Protein AF-A0A1H0FNP0-F1 (afdb_monomer)

Foldseek 3Di:
DKDFDDPDLADDPDDLDPPGHHDFFDDPDPVVRVVVVVVDDDDDDDDDHDDDPVLQQDLPRDASDQVLVVTDIDPQADADHPGNRRGDDDDDDDDVVVVVVPDPDDDDDDDDDDDDDQPQPDDWDKDWDQDPVRAIEIETQAPAQPVVLVVCCVPVVDHSVSYHYDHDDHSGQNVVRHDDHVSSVNVVVNVVVVVVD

Nearest PDB structures (foldseek):
  3hrd-assembly1_E  TM=8.791E-01  e=8.237E-07  Eubacterium barkeri
  4c7z-assembly1_A  TM=8.625E-01  e=1.786E-03  Megalodesulfovibrio gigas
  7opn-assembly1_B  TM=6.351E-01  e=3.080E-04  Homo sapiens
  7orc-assembly1_A  TM=6.797E-01  e=6.304E-04  Homo sapiens
  6q6q-assembly1_A-2  TM=6.578E-01  e=2.172E-03  Homo sapiens

pLDDT: mean 91.25, std 10.67, range [31.33, 98.38]

Radius of gyration: 21.64 Å; Cα contacts (8 Å, |Δi|>4): 217; chains: 1; bounding box: 53×32×62 Å

Mean predicted aligned error: 5.17 Å

Secondary structure (DSSP, 8-state):
--BPP---SS--S---STT--------SSHHHHHHHHHH------------SHHHHTSTTSPPS-TTGGGS--BSS----TTSS-S-------S-HHHHHHT-S----------------SSPP-EEEEE-TTS-EEEEE--S-HHHHHHHHHHHH---GGGEEEE-------TTTTSS--HHHHHHHHHHHHHHH-

Structure (mmCIF, N/CA/C/O backbone):
data_AF-A0A1H0FNP0-F1
#
_entry.id   AF-A0A1H0FNP0-F1
#
loop_
_atom_site.group_PDB
_atom_site.id
_atom_site.type_symbol
_atom_site.label_atom_id
_atom_site.label_alt_id
_atom_site.label_comp_id
_atom_site.label_asym_id
_atom_site.label_entity_id
_atom_site.label_seq_id
_atom_site.pdbx_PDB_ins_code
_atom_site.Cartn_x
_atom_site.Cartn_y
_atom_site.Cartn_z
_atom_site.occupancy
_atom_site.B_iso_or_equiv
_atom_site.auth_seq_id
_atom_site.auth_comp_id
_atom_site.auth_asym_id
_atom_site.auth_atom_id
_atom_site.pdbx_PDB_model_num
ATOM 1 N N . MET A 1 1 ? 10.448 9.071 -2.093 1.00 31.33 1 MET A N 1
ATOM 2 C CA . MET A 1 1 ? 9.301 8.159 -2.281 1.00 31.33 1 MET A CA 1
ATOM 3 C C . MET A 1 1 ? 8.139 8.977 -2.791 1.00 31.33 1 MET A C 1
ATOM 5 O O . MET A 1 1 ? 7.921 10.070 -2.286 1.00 31.33 1 MET A O 1
ATOM 9 N N . ALA A 1 2 ? 7.485 8.510 -3.844 1.00 32.41 2 ALA A N 1
ATOM 10 C CA . ALA A 1 2 ? 6.373 9.199 -4.469 1.00 32.41 2 ALA A CA 1
ATOM 11 C C . ALA A 1 2 ? 5.105 8.424 -4.066 1.00 32.41 2 ALA A C 1
ATOM 13 O O . ALA A 1 2 ? 4.993 7.239 -4.375 1.00 32.41 2 ALA A O 1
ATOM 14 N N . PHE A 1 3 ? 4.234 9.041 -3.270 1.00 45.03 3 PHE A N 1
ATOM 15 C CA . PHE A 1 3 ? 3.041 8.410 -2.711 1.00 45.03 3 PHE A CA 1
ATOM 16 C C . PHE A 1 3 ? 1.832 8.767 -3.583 1.00 45.03 3 PHE A C 1
ATOM 18 O O . PHE A 1 3 ? 1.554 9.944 -3.825 1.00 45.03 3 PHE A O 1
ATOM 25 N N . SER A 1 4 ? 1.106 7.747 -4.046 1.00 42.47 4 SER A N 1
ATOM 26 C CA . SER A 1 4 ? -0.254 7.936 -4.559 1.00 42.47 4 SER A CA 1
ATOM 27 C C . SER A 1 4 ? -1.163 8.231 -3.364 1.00 42.47 4 SER A C 1
ATOM 29 O O . SER A 1 4 ? -1.091 7.510 -2.367 1.00 42.47 4 SER A O 1
ATOM 31 N N . PRO A 1 5 ? -1.995 9.276 -3.410 1.00 48.06 5 PRO A N 1
ATOM 32 C CA . PRO A 1 5 ? -2.822 9.650 -2.280 1.00 48.06 5 PRO A CA 1
ATOM 33 C C . PRO A 1 5 ? -3.930 8.607 -2.082 1.00 48.06 5 PRO A C 1
ATOM 35 O O . PRO A 1 5 ? -4.515 8.091 -3.033 1.00 48.06 5 PRO A O 1
ATOM 38 N N . ILE A 1 6 ? -4.231 8.365 -0.812 1.00 58.31 6 ILE A N 1
ATOM 39 C CA . ILE A 1 6 ? -5.560 8.014 -0.314 1.00 58.31 6 ILE A CA 1
ATOM 40 C C . ILE A 1 6 ? -6.134 6.741 -0.957 1.00 58.31 6 ILE A C 1
ATOM 42 O O . ILE A 1 6 ? -7.175 6.749 -1.615 1.00 58.31 6 ILE A O 1
ATOM 46 N N . VAL A 1 7 ? -5.487 5.605 -0.686 1.00 66.81 7 VAL A N 1
ATOM 47 C CA . VAL A 1 7 ? -6.292 4.402 -0.454 1.00 66.81 7 VAL A CA 1
ATOM 48 C C . VAL A 1 7 ? -6.908 4.609 0.929 1.00 66.81 7 VAL A C 1
ATOM 50 O O . VAL A 1 7 ? -6.156 4.674 1.906 1.00 66.81 7 VAL A O 1
ATOM 53 N N . PRO A 1 8 ? -8.229 4.826 1.036 1.00 80.12 8 PRO A N 1
ATOM 54 C CA . PRO A 1 8 ? -8.859 4.939 2.340 1.00 80.12 8 PRO A CA 1
ATOM 55 C C . PRO A 1 8 ? -8.546 3.673 3.159 1.00 80.12 8 PRO A C 1
ATOM 57 O O . PRO A 1 8 ? -8.462 2.591 2.574 1.00 80.12 8 PRO A O 1
ATOM 60 N N . PRO A 1 9 ? -8.380 3.770 4.493 1.00 85.88 9 PRO A N 1
ATOM 61 C CA . PRO A 1 9 ? -8.062 2.604 5.326 1.00 85.88 9 PRO A CA 1
ATOM 62 C C . PRO A 1 9 ? -9.083 1.463 5.201 1.00 85.88 9 PRO A C 1
ATOM 64 O O . PRO A 1 9 ? -8.755 0.312 5.473 1.00 85.88 9 PRO A O 1
ATOM 67 N N . LEU A 1 10 ? -10.304 1.795 4.766 1.00 91.62 10 LEU A N 1
ATOM 68 C CA . LEU A 1 10 ? -11.363 0.870 4.383 1.00 91.62 10 LEU A CA 1
ATOM 69 C C . LEU A 1 10 ? -11.854 1.194 2.970 1.00 91.62 10 LEU A C 1
ATOM 71 O O . LEU A 1 10 ? -11.941 2.364 2.598 1.00 91.62 10 LEU A O 1
ATOM 75 N N . ALA A 1 11 ? -12.235 0.177 2.203 1.00 92.81 11 ALA A N 1
ATOM 76 C CA . ALA A 1 11 ? -12.793 0.328 0.869 1.00 92.81 11 ALA A CA 1
ATOM 77 C C . ALA A 1 11 ? -14.029 1.243 0.887 1.00 92.81 11 ALA A C 1
ATOM 79 O O . ALA A 1 11 ? -15.016 0.986 1.575 1.00 92.81 11 ALA A O 1
ATOM 80 N N . VAL A 1 12 ? -14.005 2.296 0.067 1.00 90.56 12 VAL A N 1
ATOM 81 C CA . VAL A 1 12 ? -15.143 3.206 -0.120 1.00 90.56 12 VAL A CA 1
ATOM 82 C C . VAL A 1 12 ? -15.750 2.966 -1.496 1.00 90.56 12 VAL A C 1
ATOM 84 O O . VAL A 1 12 ? -15.068 3.125 -2.512 1.00 90.56 12 VAL A O 1
ATOM 87 N N . LYS A 1 13 ? -17.042 2.612 -1.531 1.00 90.94 13 LYS A N 1
ATOM 88 C CA . LYS A 1 13 ? -17.880 2.361 -2.728 1.00 90.94 13 LYS A CA 1
ATOM 89 C C . LYS A 1 13 ? -17.459 1.196 -3.637 1.00 90.94 13 LYS A C 1
ATOM 91 O O . LYS A 1 13 ? -18.309 0.659 -4.338 1.00 90.94 13 LYS A O 1
ATOM 96 N N . LYS A 1 14 ? -16.180 0.822 -3.679 1.00 92.06 14 LYS A N 1
ATOM 97 C CA . LYS A 1 14 ? -15.633 -0.217 -4.561 1.00 92.06 14 LYS A CA 1
ATOM 98 C C . LYS A 1 14 ? -14.457 -0.915 -3.888 1.00 92.06 14 LYS A C 1
ATOM 100 O O . LYS A 1 14 ? -13.566 -0.239 -3.379 1.00 92.06 14 LYS A O 1
ATOM 105 N N . VAL A 1 15 ? -14.448 -2.243 -3.982 1.00 94.69 15 VAL A N 1
ATOM 106 C CA . VAL A 1 15 ? -13.291 -3.099 -3.694 1.00 94.69 15 VAL A CA 1
ATOM 107 C C . VAL A 1 15 ? -12.478 -3.270 -4.980 1.00 94.69 15 VAL A C 1
ATOM 109 O O . VAL A 1 15 ? -13.037 -3.482 -6.058 1.00 94.69 15 VAL A O 1
ATOM 112 N N . ARG A 1 16 ? -11.162 -3.116 -4.884 1.00 93.44 16 ARG A N 1
ATOM 113 C CA . ARG A 1 16 ? -10.207 -3.070 -6.000 1.00 93.44 16 ARG A CA 1
ATOM 114 C C . ARG A 1 16 ? -9.311 -4.297 -6.055 1.00 93.44 16 ARG A C 1
ATOM 116 O O . ARG A 1 16 ? -8.819 -4.617 -7.131 1.00 93.44 16 ARG A O 1
ATOM 123 N N . TYR A 1 17 ? -9.097 -4.968 -4.929 1.00 93.25 17 TYR A N 1
ATOM 124 C CA . TYR A 1 17 ? -8.267 -6.164 -4.850 1.00 93.25 17 TYR A CA 1
ATOM 125 C C . TYR A 1 17 ? -8.778 -7.127 -3.778 1.00 93.25 17 TYR A C 1
ATOM 127 O O . TYR A 1 17 ? -9.514 -6.752 -2.864 1.00 93.25 17 TYR A O 1
ATOM 135 N N . PHE A 1 18 ? -8.385 -8.392 -3.902 1.00 93.19 18 PHE A N 1
ATOM 136 C CA . PHE A 1 18 ? -8.700 -9.410 -2.909 1.00 93.19 18 PHE A CA 1
ATOM 137 C C . PHE A 1 18 ? -7.980 -9.105 -1.588 1.00 93.19 18 PHE A C 1
ATOM 139 O O . PHE A 1 18 ? -6.758 -8.987 -1.571 1.00 93.19 18 PHE A O 1
ATOM 146 N N . GLY A 1 19 ? -8.736 -8.990 -0.495 1.00 92.19 19 GLY A N 1
ATOM 147 C CA . GLY A 1 19 ? -8.204 -8.656 0.830 1.00 92.19 19 GLY A CA 1
ATOM 148 C C . GLY A 1 19 ? -8.249 -7.168 1.198 1.00 92.19 19 GLY A C 1
ATOM 149 O O . GLY A 1 19 ? -7.799 -6.824 2.286 1.00 92.19 19 GLY A O 1
ATOM 150 N N . GLU A 1 20 ? -8.797 -6.284 0.352 1.00 93.69 20 GLU A N 1
ATOM 151 C CA . GLU A 1 20 ? -9.048 -4.890 0.752 1.00 93.69 20 GLU A CA 1
ATOM 152 C C . GLU A 1 20 ? -10.066 -4.851 1.903 1.00 93.69 20 GLU A C 1
ATOM 154 O O . GLU A 1 20 ? -11.162 -5.408 1.802 1.00 93.69 20 GLU A O 1
ATOM 159 N N . THR A 1 21 ? -9.703 -4.202 3.008 1.00 93.62 21 THR A N 1
ATOM 160 C CA . THR A 1 21 ? -10.533 -4.146 4.216 1.00 93.62 21 THR A CA 1
ATOM 161 C C . THR A 1 21 ? -11.830 -3.382 3.950 1.00 93.62 21 THR A C 1
ATOM 163 O O . THR A 1 21 ? -11.790 -2.253 3.475 1.00 93.62 21 THR A O 1
ATOM 166 N N . ILE A 1 22 ? -12.986 -3.961 4.287 1.00 95.19 22 ILE A N 1
ATOM 167 C CA . ILE A 1 22 ? -14.308 -3.326 4.088 1.00 95.19 22 ILE A CA 1
ATOM 168 C C . ILE A 1 22 ? -14.991 -2.901 5.394 1.00 95.19 22 ILE A C 1
ATOM 170 O O . ILE A 1 22 ? -15.881 -2.057 5.378 1.00 95.19 22 ILE A O 1
ATOM 174 N N . ALA A 1 23 ? -14.604 -3.505 6.517 1.00 94.88 23 ALA A N 1
ATOM 175 C CA . ALA A 1 23 ? -15.205 -3.295 7.827 1.00 94.88 23 ALA A CA 1
ATOM 176 C C . ALA A 1 23 ? -14.209 -3.672 8.931 1.00 94.88 23 ALA A C 1
ATOM 178 O O . ALA A 1 23 ? -13.257 -4.415 8.688 1.00 94.88 23 ALA A O 1
ATOM 179 N N . VAL A 1 24 ? -14.456 -3.175 10.143 1.00 94.88 24 VAL A N 1
ATOM 180 C CA . VAL A 1 24 ? -13.657 -3.453 11.343 1.00 94.88 24 VAL A CA 1
ATOM 181 C C . VAL A 1 24 ? -14.603 -3.828 12.472 1.00 94.88 24 VAL A C 1
ATOM 183 O O . VAL A 1 24 ? -15.659 -3.217 12.620 1.00 94.88 24 VAL A O 1
ATOM 186 N N . VAL A 1 25 ? -14.222 -4.828 13.263 1.00 96.12 25 VAL A N 1
ATOM 187 C CA . VAL A 1 25 ? -14.963 -5.249 14.452 1.00 96.12 25 VAL A CA 1
ATOM 188 C C . VAL A 1 25 ? -14.168 -4.877 15.689 1.00 96.12 25 VAL A C 1
ATOM 190 O O . VAL A 1 25 ? -12.971 -5.147 15.764 1.00 96.12 25 VAL A O 1
ATOM 193 N N . VAL A 1 26 ? -14.858 -4.297 16.664 1.00 95.38 26 VAL A N 1
ATOM 194 C CA . VAL A 1 26 ? -14.321 -3.979 17.986 1.00 95.38 26 VAL A CA 1
ATOM 195 C C . VAL A 1 26 ? -15.027 -4.858 19.005 1.00 95.38 26 VAL A C 1
ATOM 197 O O . VAL A 1 26 ? -16.253 -4.962 18.983 1.00 95.38 26 VAL A O 1
ATOM 200 N N . ALA A 1 27 ? -14.263 -5.494 19.887 1.00 95.75 27 ALA A N 1
ATOM 201 C CA . ALA A 1 27 ? -14.794 -6.291 20.983 1.00 95.75 27 ALA A CA 1
ATOM 202 C C . ALA A 1 27 ? -13.815 -6.310 22.162 1.00 95.75 27 ALA A C 1
ATOM 204 O O . ALA A 1 27 ? -12.651 -5.949 22.012 1.00 95.75 27 ALA A O 1
ATOM 205 N N . GLU A 1 28 ? -14.280 -6.787 23.317 1.00 96.00 28 GLU A N 1
ATOM 206 C CA . GLU A 1 28 ? -13.475 -6.914 24.543 1.00 96.00 28 GLU A CA 1
ATOM 207 C C . GLU A 1 28 ? -12.325 -7.923 24.414 1.00 96.00 28 GLU A C 1
ATOM 209 O O . GLU A 1 28 ? -11.343 -7.851 25.148 1.00 96.00 28 GLU A O 1
ATOM 214 N N . THR A 1 29 ? -12.440 -8.882 23.489 1.00 97.25 29 THR A N 1
ATOM 215 C CA . THR A 1 29 ? -11.418 -9.905 23.242 1.00 97.25 29 THR A CA 1
ATOM 216 C C . THR A 1 29 ? -11.256 -10.181 21.751 1.00 97.25 29 THR A C 1
ATOM 218 O O . THR A 1 29 ? -12.202 -10.050 20.966 1.00 97.25 29 THR A O 1
ATOM 221 N N . GLU A 1 30 ? -10.062 -10.630 21.361 1.00 95.38 30 GLU A N 1
ATOM 222 C CA . GLU A 1 30 ? -9.753 -11.031 19.984 1.00 95.38 30 GLU A CA 1
ATOM 223 C C . GLU A 1 30 ? -10.699 -12.136 19.487 1.00 95.38 30 GLU A C 1
ATOM 225 O O . GLU A 1 30 ? -11.163 -12.104 18.348 1.00 95.38 30 GLU A O 1
ATOM 230 N N . GLN A 1 31 ? -11.036 -13.098 20.351 1.00 98.00 31 GLN A N 1
ATOM 231 C CA . GLN A 1 31 ? -11.897 -14.229 20.008 1.00 98.00 31 GLN A CA 1
ATOM 232 C C . GLN A 1 31 ? -13.308 -13.762 19.639 1.00 98.00 31 GLN A C 1
ATOM 234 O O . GLN A 1 31 ? -13.866 -14.230 18.643 1.00 98.00 31 GLN A O 1
ATOM 239 N N . ILE A 1 32 ? -13.869 -12.818 20.406 1.00 98.31 32 ILE A N 1
ATOM 240 C CA . ILE A 1 32 ? -15.179 -12.230 20.102 1.00 98.31 32 ILE A CA 1
ATOM 241 C C . ILE A 1 32 ? -15.097 -11.437 18.798 1.00 98.31 32 ILE A C 1
ATOM 243 O O . ILE A 1 32 ? -15.943 -11.635 17.926 1.00 98.31 32 ILE A O 1
ATOM 247 N N . ALA A 1 33 ? -14.069 -10.598 18.625 1.00 97.50 33 ALA A N 1
ATOM 248 C CA . ALA A 1 33 ? -13.904 -9.792 17.416 1.00 97.50 33 ALA A CA 1
ATOM 249 C C . ALA A 1 33 ? -13.812 -10.666 16.156 1.00 97.50 33 ALA A C 1
ATOM 251 O O . ALA A 1 33 ? -14.519 -10.424 15.177 1.00 97.50 33 ALA A O 1
ATOM 252 N N . LYS A 1 34 ? -13.005 -11.733 16.200 1.00 97.38 34 LYS A N 1
ATOM 253 C CA . LYS A 1 34 ? -12.847 -12.683 15.094 1.00 97.38 34 LYS A CA 1
ATOM 254 C C . LYS A 1 34 ? -14.157 -13.392 14.771 1.00 97.38 34 LYS A C 1
ATOM 256 O O . LYS A 1 34 ? -14.546 -13.454 13.607 1.00 97.38 34 LYS A O 1
ATOM 261 N N . ARG A 1 35 ? -14.872 -13.880 15.791 1.00 98.12 35 ARG A N 1
ATOM 262 C CA . ARG A 1 35 ? -16.151 -14.564 15.580 1.00 98.12 35 ARG A CA 1
ATOM 263 C C . ARG A 1 35 ? -17.216 -13.623 15.022 1.00 98.12 35 ARG A C 1
ATOM 265 O O . ARG A 1 35 ? -17.957 -14.016 14.130 1.00 98.12 35 ARG A O 1
ATOM 272 N N . ALA A 1 36 ? -17.285 -12.392 15.515 1.00 98.38 36 ALA A N 1
ATOM 273 C CA . ALA A 1 36 ? -18.215 -11.390 15.011 1.00 98.38 36 ALA A CA 1
ATOM 274 C C . ALA A 1 36 ? -17.866 -10.941 13.579 1.00 98.38 36 ALA A C 1
ATOM 276 O O . ALA A 1 36 ? -18.774 -10.741 12.776 1.00 98.38 36 ALA A O 1
ATOM 277 N N . ALA A 1 37 ? -16.582 -10.873 13.212 1.00 97.31 37 ALA A N 1
ATOM 278 C CA . ALA A 1 37 ? -16.166 -10.581 11.838 1.00 97.31 37 ALA A CA 1
ATOM 279 C C . ALA A 1 37 ? -16.666 -11.637 10.832 1.00 97.31 37 ALA A C 1
ATOM 281 O O . ALA A 1 37 ? -17.089 -11.278 9.736 1.00 97.31 37 ALA A O 1
ATOM 282 N N . GLU A 1 38 ? -16.716 -12.920 11.211 1.00 97.12 38 GLU A N 1
ATOM 283 C CA . GLU A 1 38 ? -17.276 -14.003 10.375 1.00 97.12 38 GLU A CA 1
ATOM 284 C C . GLU A 1 38 ? -18.794 -13.869 10.129 1.00 97.12 38 GLU A C 1
ATOM 286 O O . GLU A 1 38 ? -19.341 -14.443 9.177 1.00 97.12 38 GLU A O 1
ATOM 291 N N . LEU A 1 39 ? -19.493 -13.119 10.987 1.00 97.94 39 LEU A N 1
ATOM 292 C CA . LEU A 1 39 ? -20.931 -12.868 10.871 1.00 97.94 39 LEU A CA 1
ATOM 293 C C . LEU A 1 39 ? -21.254 -11.704 9.932 1.00 97.94 39 LEU A C 1
ATOM 295 O O . LEU A 1 39 ? -22.407 -11.571 9.521 1.00 97.94 39 LEU A O 1
ATOM 299 N N . ILE A 1 40 ? -20.263 -10.891 9.554 1.00 97.50 40 ILE A N 1
ATOM 300 C CA . ILE A 1 40 ? -20.465 -9.799 8.603 1.00 97.50 40 ILE A CA 1
ATOM 301 C C . ILE A 1 40 ? -20.938 -10.378 7.264 1.00 97.50 40 ILE A C 1
ATOM 303 O O . ILE A 1 40 ? -20.422 -11.379 6.751 1.00 97.50 40 ILE A O 1
ATOM 307 N N . ARG A 1 41 ? -21.962 -9.743 6.694 1.00 96.69 41 ARG A N 1
ATOM 308 C CA . ARG A 1 41 ? -22.479 -10.023 5.355 1.00 96.69 41 ARG A CA 1
ATOM 309 C C . ARG A 1 41 ? -22.399 -8.740 4.546 1.00 96.69 41 ARG A C 1
ATOM 311 O O . ARG A 1 41 ? -22.893 -7.705 4.981 1.00 96.69 41 ARG A O 1
ATOM 318 N N . ALA A 1 42 ? -21.749 -8.819 3.394 1.00 94.69 42 ALA A N 1
ATOM 319 C CA . ALA A 1 42 ? -21.634 -7.723 2.448 1.00 94.69 42 ALA A CA 1
ATOM 320 C C . ALA A 1 42 ? -22.071 -8.224 1.072 1.00 94.69 42 ALA A C 1
ATOM 322 O O . ALA A 1 42 ? -21.669 -9.307 0.643 1.00 94.69 42 ALA A O 1
ATOM 323 N N . GLU A 1 43 ? -22.905 -7.439 0.403 1.00 95.81 43 GLU A N 1
ATOM 324 C CA . GLU A 1 43 ? -23.380 -7.726 -0.944 1.00 95.81 43 GLU A CA 1
ATOM 325 C C . GLU A 1 43 ? -22.567 -6.916 -1.949 1.00 95.81 43 GLU A C 1
ATOM 327 O O . GLU A 1 43 ? -22.357 -5.713 -1.780 1.00 95.81 43 GLU A O 1
ATOM 332 N N . PHE A 1 44 ? -22.098 -7.583 -3.001 1.00 95.69 44 PHE A N 1
ATOM 333 C CA . PHE A 1 44 ? -21.257 -6.974 -4.023 1.00 95.69 44 PHE A CA 1
ATOM 334 C C . PHE A 1 44 ? -21.860 -7.177 -5.403 1.00 95.69 44 PHE A C 1
ATOM 336 O O . PHE A 1 44 ? -22.301 -8.270 -5.753 1.00 95.69 44 PHE A O 1
ATOM 343 N N . VAL A 1 45 ? -21.783 -6.133 -6.224 1.00 96.75 45 VAL A N 1
ATOM 344 C CA . VAL A 1 45 ? -21.924 -6.270 -7.672 1.00 96.75 45 VAL A CA 1
ATOM 345 C C . VAL A 1 45 ? -20.540 -6.557 -8.234 1.00 96.75 45 VAL A C 1
ATOM 347 O O . VAL A 1 45 ? -19.635 -5.727 -8.119 1.00 96.75 45 VAL A O 1
ATOM 350 N N . GLN A 1 46 ? -20.361 -7.740 -8.820 1.00 95.38 46 GLN A N 1
ATOM 351 C CA . GLN A 1 46 ? -19.084 -8.121 -9.408 1.00 95.38 46 GLN A CA 1
ATOM 352 C C . GLN A 1 46 ? -18.751 -7.214 -10.597 1.00 95.38 46 GLN A C 1
ATOM 354 O O . GLN A 1 46 ? -19.580 -6.973 -11.473 1.00 95.38 46 GLN A O 1
ATOM 359 N N . LEU A 1 47 ? -17.515 -6.720 -10.620 1.00 94.81 47 LEU A N 1
ATOM 360 C CA . LEU A 1 47 ? -16.986 -5.889 -11.696 1.00 94.81 47 LEU A CA 1
ATOM 361 C C . LEU A 1 47 ? -15.964 -6.684 -12.522 1.00 94.81 47 LEU A C 1
ATOM 363 O O . LEU A 1 47 ? -15.338 -7.601 -11.982 1.00 94.81 47 LEU A O 1
ATOM 367 N N . PRO A 1 48 ? -15.749 -6.327 -13.802 1.00 94.62 48 PRO A N 1
ATOM 368 C CA . PRO A 1 48 ? -14.655 -6.882 -14.590 1.00 94.62 48 PRO A CA 1
ATOM 369 C C . PRO A 1 48 ? -13.304 -6.672 -13.896 1.00 94.62 48 PRO A C 1
ATOM 371 O O . PRO A 1 48 ? -13.023 -5.587 -13.379 1.00 94.62 48 PRO A O 1
ATOM 374 N N . VAL A 1 49 ? -12.473 -7.714 -13.889 1.00 93.88 49 VAL A N 1
ATOM 375 C CA . VAL A 1 49 ? -11.191 -7.734 -13.175 1.00 93.88 49 VAL A CA 1
ATOM 376 C C . VAL A 1 49 ? -10.033 -7.621 -14.161 1.00 93.88 49 VAL A C 1
ATOM 378 O O . VAL A 1 49 ? -10.047 -8.219 -15.234 1.00 93.88 49 VAL A O 1
ATOM 381 N N . VAL A 1 50 ? -9.011 -6.859 -13.776 1.00 94.75 50 VAL A N 1
ATOM 382 C CA . VAL A 1 50 ? -7.762 -6.702 -14.525 1.00 94.75 50 VAL 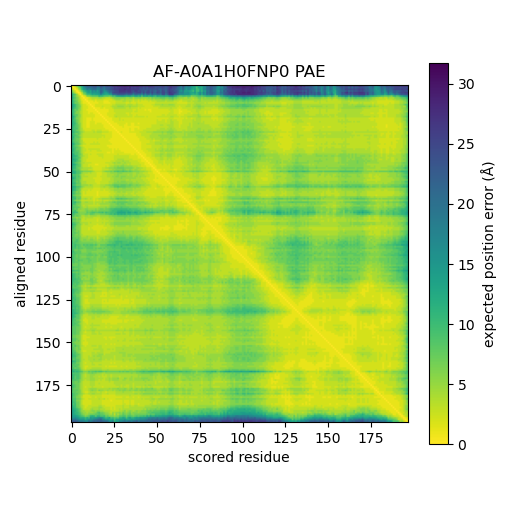A CA 1
ATOM 383 C C . VAL A 1 50 ? -6.661 -7.443 -13.776 1.00 94.75 50 VAL A C 1
ATOM 385 O O . VAL A 1 50 ? -6.299 -7.055 -12.669 1.00 94.75 50 VAL A O 1
ATOM 388 N N . HIS A 1 51 ? -6.144 -8.521 -14.367 1.00 91.69 51 HIS A N 1
ATOM 389 C CA . HIS A 1 51 ? -5.235 -9.455 -13.687 1.00 91.69 51 HIS A CA 1
ATOM 390 C C . HIS A 1 51 ? -3.745 -9.249 -13.999 1.00 91.69 51 HIS A C 1
ATOM 392 O O . HIS A 1 51 ? -2.905 -9.935 -13.423 1.00 91.69 51 HIS A O 1
ATOM 398 N N . SER A 1 52 ? -3.389 -8.339 -14.908 1.00 92.69 52 SER A N 1
ATOM 399 C CA . SER A 1 52 ? -1.989 -8.079 -15.254 1.00 92.69 52 SER A CA 1
ATOM 400 C C . SER A 1 52 ? -1.766 -6.639 -15.725 1.00 92.69 52 SER A C 1
ATOM 402 O O . SER A 1 52 ? -2.703 -6.012 -16.229 1.00 92.69 52 SER A O 1
ATOM 404 N N . PRO A 1 53 ? -0.529 -6.112 -15.628 1.00 92.44 53 PRO A N 1
ATOM 405 C CA . PRO A 1 53 ? -0.189 -4.809 -16.194 1.00 92.44 53 PRO A CA 1
ATOM 406 C C . PRO A 1 53 ? -0.479 -4.722 -17.697 1.00 92.44 53 PRO A C 1
ATOM 408 O O . PRO A 1 53 ? -1.056 -3.742 -18.152 1.00 92.44 53 PRO A O 1
ATOM 411 N N . SER A 1 54 ? -0.155 -5.764 -18.470 1.00 93.38 54 SER A N 1
ATOM 412 C CA . SER A 1 54 ? -0.412 -5.793 -19.917 1.00 93.38 54 SER A CA 1
ATOM 413 C C . SER A 1 54 ? -1.903 -5.713 -20.251 1.00 93.38 54 SER A C 1
ATOM 415 O O . SER A 1 54 ? -2.271 -5.015 -21.193 1.00 93.38 54 SER A O 1
ATOM 417 N N . ALA A 1 55 ? -2.763 -6.379 -19.469 1.00 95.56 55 ALA A N 1
ATOM 418 C CA . ALA A 1 55 ? -4.214 -6.255 -19.601 1.00 95.56 55 ALA A CA 1
ATOM 419 C C . ALA A 1 55 ? -4.700 -4.858 -19.183 1.00 95.56 55 ALA A C 1
ATOM 421 O O . ALA A 1 55 ? -5.566 -4.295 -19.838 1.00 95.56 55 ALA A O 1
ATOM 422 N N . ALA A 1 56 ? -4.115 -4.269 -18.135 1.00 96.19 56 ALA A N 1
ATOM 423 C CA . ALA A 1 56 ? -4.469 -2.932 -17.652 1.00 96.19 56 ALA A CA 1
ATOM 424 C C . ALA A 1 56 ? -4.175 -1.816 -18.665 1.00 96.19 56 ALA A C 1
ATOM 426 O O . ALA A 1 56 ? -4.822 -0.770 -18.614 1.00 96.19 56 ALA A O 1
ATOM 427 N N . LEU A 1 57 ? -3.189 -2.032 -19.541 1.00 95.75 57 LEU A N 1
ATOM 428 C CA . LEU A 1 57 ? -2.758 -1.092 -20.576 1.00 95.75 57 LEU A CA 1
ATOM 429 C C . LEU A 1 57 ? -3.593 -1.161 -21.862 1.00 95.75 57 LEU A C 1
ATOM 431 O O . LEU A 1 57 ? -3.397 -0.312 -22.730 1.00 95.75 57 LEU A O 1
ATOM 435 N N . GLN A 1 58 ? -4.488 -2.146 -22.010 1.00 96.25 58 GLN A N 1
ATOM 436 C CA . GLN A 1 58 ? -5.333 -2.220 -23.201 1.00 96.25 58 GLN A CA 1
ATOM 437 C C . GLN A 1 58 ? -6.326 -1.044 -23.234 1.00 96.25 58 GLN A C 1
ATOM 439 O O . GLN A 1 58 ? -6.852 -0.678 -22.179 1.00 96.25 58 GLN A O 1
ATOM 444 N N . PRO A 1 59 ? -6.610 -0.449 -24.409 1.00 93.44 59 PRO A N 1
ATOM 445 C CA . PRO A 1 59 ? -7.530 0.687 -24.531 1.00 93.44 59 PRO A CA 1
ATOM 446 C C . PRO A 1 59 ? -8.931 0.434 -23.952 1.00 93.44 59 PRO A C 1
ATOM 448 O O . PRO A 1 59 ? -9.566 1.350 -23.437 1.00 93.44 59 PRO A O 1
ATOM 451 N N . GLU A 1 60 ? -9.410 -0.805 -24.025 1.00 94.12 60 GLU A N 1
ATOM 452 C CA . GLU A 1 60 ? -10.716 -1.255 -23.540 1.00 94.12 60 GLU A CA 1
ATOM 453 C C . GLU A 1 60 ? -10.710 -1.741 -22.082 1.00 94.12 60 GLU A C 1
ATOM 455 O O . GLU A 1 60 ? -11.752 -2.147 -21.558 1.00 94.12 60 GLU A O 1
ATOM 460 N N . ALA A 1 61 ? -9.554 -1.719 -21.411 1.00 96.44 61 ALA A N 1
ATOM 461 C CA . ALA A 1 61 ? -9.442 -2.181 -20.037 1.00 96.44 61 ALA A CA 1
ATOM 462 C C . ALA A 1 61 ? -10.323 -1.333 -19.102 1.00 96.44 61 ALA A C 1
ATOM 464 O O . ALA A 1 61 ? -10.291 -0.100 -19.154 1.00 96.44 61 ALA A O 1
ATOM 465 N N . PRO A 1 62 ? -11.086 -1.955 -18.185 1.00 95.50 62 PRO A N 1
ATOM 466 C CA . PRO A 1 62 ? -11.877 -1.202 -17.225 1.00 95.50 62 PRO A CA 1
ATOM 467 C C . PRO A 1 62 ? -10.949 -0.374 -16.325 1.00 95.50 62 PRO A C 1
ATOM 469 O O . PRO A 1 62 ? -9.966 -0.877 -15.774 1.00 95.50 62 PRO A O 1
ATOM 472 N N . LEU A 1 63 ? -11.277 0.906 -16.142 1.00 94.00 63 LEU A N 1
ATOM 473 C CA . LEU A 1 63 ? -10.501 1.786 -15.270 1.00 94.00 63 LEU A CA 1
ATOM 474 C C . LEU A 1 63 ? -10.684 1.390 -13.798 1.00 94.00 63 LEU A C 1
ATOM 476 O O . LEU A 1 63 ? -11.802 1.373 -13.260 1.00 94.00 63 LEU A O 1
ATOM 480 N N . ILE A 1 64 ? -9.574 1.101 -13.116 1.00 93.31 64 ILE A N 1
ATOM 481 C CA . ILE A 1 64 ? -9.581 0.775 -11.683 1.00 93.31 64 ILE A CA 1
ATOM 482 C C . ILE A 1 64 ? -9.915 2.036 -10.878 1.00 93.31 64 ILE A C 1
ATOM 484 O O . ILE A 1 64 ? -10.830 2.005 -10.045 1.00 93.31 64 ILE A O 1
ATOM 488 N N . HIS A 1 65 ? -9.233 3.139 -11.198 1.00 91.56 65 HIS A N 1
ATOM 489 C CA . HIS A 1 65 ? -9.418 4.475 -10.632 1.00 91.56 65 HIS A CA 1
ATOM 490 C C . HIS A 1 65 ? -9.907 5.432 -11.725 1.00 91.56 65 HIS A C 1
ATOM 492 O O . HIS A 1 65 ? -9.104 5.998 -12.457 1.00 91.56 65 HIS A O 1
ATOM 498 N N . LYS A 1 66 ? -11.229 5.620 -11.838 1.00 90.94 66 LYS A N 1
ATOM 499 C CA . LYS A 1 66 ? -11.820 6.527 -12.843 1.00 90.94 66 LYS A CA 1
ATOM 500 C C . LYS A 1 66 ? -11.329 7.969 -12.690 1.00 90.94 66 LYS A C 1
ATOM 502 O O . LYS A 1 66 ? -11.081 8.639 -13.678 1.00 90.94 66 LYS A O 1
ATOM 507 N N . ASP A 1 67 ? -11.117 8.399 -11.451 1.00 89.38 67 ASP A N 1
ATOM 508 C CA . ASP A 1 67 ? -10.701 9.762 -11.123 1.00 89.38 67 ASP A CA 1
ATOM 509 C C . ASP A 1 67 ? -9.178 9.892 -10.935 1.00 89.38 67 ASP A C 1
ATOM 511 O O . ASP A 1 67 ? -8.716 10.792 -10.241 1.00 89.38 67 ASP A O 1
ATOM 515 N N . LEU A 1 68 ? -8.367 9.000 -11.524 1.00 89.38 68 LEU A N 1
ATOM 516 C CA . LEU A 1 68 ? -6.910 8.964 -11.310 1.00 89.38 68 LEU A CA 1
ATOM 517 C C . LEU A 1 68 ? -6.232 10.336 -11.510 1.00 89.38 68 LEU A C 1
ATOM 519 O O . LEU A 1 68 ? -5.290 10.679 -10.799 1.00 89.38 68 LEU A O 1
ATOM 523 N N . GLY A 1 69 ? -6.719 11.139 -12.460 1.00 87.12 69 GLY A N 1
ATOM 524 C CA . GLY A 1 69 ? -6.174 12.467 -12.749 1.00 87.12 69 GLY A CA 1
ATOM 525 C C . GLY A 1 69 ? -6.386 13.506 -11.639 1.00 87.12 69 GLY A C 1
ATOM 526 O O . GLY A 1 69 ? -5.556 14.411 -11.516 1.00 87.12 69 GLY A O 1
ATOM 527 N N . SER A 1 70 ? -7.451 13.369 -10.838 1.00 88.75 70 SER A N 1
ATOM 528 C CA . SER A 1 70 ? -7.852 14.320 -9.785 1.00 88.75 70 SER A CA 1
ATOM 529 C C . SER A 1 70 ? -7.244 14.012 -8.418 1.00 88.75 70 SER A C 1
ATOM 531 O O . SER A 1 70 ? -7.343 14.818 -7.493 1.00 88.75 70 SER A O 1
ATOM 533 N N . TYR A 1 71 ? -6.595 12.857 -8.286 1.00 86.38 71 TYR A N 1
ATOM 534 C CA . TYR A 1 71 ? -5.927 12.459 -7.060 1.00 86.38 71 TYR A CA 1
ATOM 535 C C . TYR A 1 71 ? -4.820 13.470 -6.733 1.00 86.38 71 TYR A C 1
ATOM 537 O O . TYR A 1 71 ? -4.018 13.844 -7.597 1.00 86.38 71 TYR A O 1
ATOM 545 N N . GLN A 1 72 ? -4.779 13.913 -5.471 1.00 83.12 72 GLN A N 1
ATOM 546 C CA . GLN A 1 72 ? -3.675 14.706 -4.924 1.00 83.12 72 GLN A CA 1
ATOM 547 C C . GLN A 1 72 ? -2.323 14.015 -5.193 1.00 83.12 72 GLN A C 1
ATOM 549 O O . GLN A 1 72 ? -2.261 12.829 -5.456 1.00 83.12 72 GLN A O 1
ATOM 554 N N . ARG A 1 73 ? -1.188 14.704 -5.204 1.00 80.88 73 ARG A N 1
ATOM 555 C CA . ARG A 1 73 ? 0.088 14.038 -5.536 1.00 80.88 73 ARG A CA 1
ATOM 556 C C . ARG A 1 73 ? 1.123 14.401 -4.500 1.00 80.88 73 ARG A C 1
ATOM 558 O O . ARG A 1 73 ? 1.271 15.575 -4.176 1.00 80.88 73 ARG A O 1
ATOM 565 N N . TYR A 1 74 ? 1.838 13.3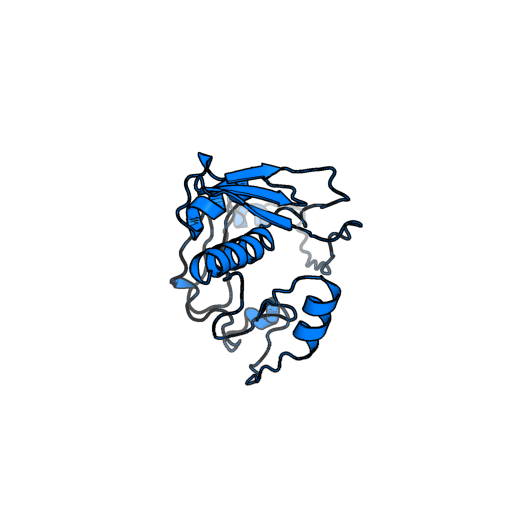97 -4.005 1.00 76.00 74 TYR A N 1
ATOM 566 C CA . TYR A 1 74 ? 2.903 13.587 -3.031 1.00 76.00 74 TYR A CA 1
ATOM 567 C C . TYR A 1 74 ? 4.209 13.034 -3.593 1.00 76.00 74 TYR A C 1
ATOM 569 O O . TYR A 1 74 ? 4.388 11.827 -3.746 1.00 76.00 74 TYR A O 1
ATOM 577 N N . GLY A 1 75 ? 5.135 13.934 -3.913 1.00 80.50 75 GLY A N 1
ATOM 578 C CA . GLY A 1 75 ? 6.382 13.587 -4.590 1.00 80.50 75 GLY A CA 1
ATOM 579 C C . GLY A 1 75 ? 6.221 13.393 -6.108 1.00 80.50 75 GLY A C 1
ATOM 580 O O . GLY A 1 75 ? 5.174 13.716 -6.673 1.00 80.50 75 GLY A O 1
ATOM 581 N N . PRO A 1 76 ? 7.270 12.904 -6.793 1.00 85.19 76 PRO A N 1
ATOM 582 C CA . PRO A 1 76 ? 7.322 12.827 -8.254 1.00 85.19 76 PRO A CA 1
ATOM 583 C C . PRO A 1 76 ? 6.534 11.620 -8.795 1.00 85.19 76 PRO A C 1
ATOM 585 O O . PRO A 1 76 ? 7.118 10.633 -9.242 1.00 85.19 76 PRO A O 1
ATOM 588 N N . VAL A 1 77 ? 5.201 11.692 -8.723 1.00 87.44 77 VAL A N 1
ATOM 589 C CA . VAL A 1 77 ? 4.274 10.755 -9.380 1.00 87.44 77 VAL A CA 1
ATOM 590 C C . VAL A 1 77 ? 3.602 11.458 -10.558 1.00 87.44 77 VAL A C 1
ATOM 592 O O . VAL A 1 77 ? 3.040 12.545 -10.405 1.00 87.44 77 VAL A O 1
ATOM 595 N N . TYR A 1 78 ? 3.609 10.815 -11.723 1.00 90.94 78 TYR A N 1
ATOM 596 C CA . TYR A 1 78 ? 3.039 11.348 -12.961 1.00 90.94 78 TYR A CA 1
ATOM 597 C C . TYR A 1 78 ? 1.991 10.379 -13.523 1.00 90.94 78 TYR A C 1
ATOM 599 O O . TYR A 1 78 ? 2.293 9.637 -14.461 1.00 90.94 78 TYR A O 1
ATOM 607 N N . PRO A 1 79 ? 0.780 10.320 -12.940 1.00 91.88 79 PRO A N 1
ATOM 608 C CA . PRO A 1 79 ? -0.282 9.481 -13.476 1.00 91.88 79 PRO A CA 1
ATOM 609 C C . PRO A 1 79 ? -0.740 9.998 -14.844 1.00 91.88 79 PRO A C 1
ATOM 611 O O . PRO A 1 79 ? -0.708 11.207 -15.098 1.00 91.88 79 PRO A O 1
ATOM 614 N N . VAL A 1 80 ? -1.203 9.095 -15.706 1.00 93.75 80 VAL A N 1
ATOM 615 C CA . VAL A 1 80 ? -1.835 9.453 -16.983 1.00 93.75 80 VAL A CA 1
ATOM 616 C C . VAL A 1 80 ? -3.356 9.378 -16.795 1.00 93.75 80 VAL A C 1
ATOM 618 O O . VAL A 1 80 ? -3.869 8.278 -16.573 1.00 93.75 80 VAL A O 1
ATOM 621 N N . PRO A 1 81 ? -4.082 10.515 -16.834 1.00 93.19 81 PRO A N 1
ATOM 622 C CA . PRO A 1 81 ? -5.541 10.531 -16.708 1.00 93.19 81 PRO A CA 1
ATOM 623 C C . PRO A 1 81 ? -6.222 9.593 -17.706 1.00 93.19 81 PRO A C 1
ATOM 625 O O . PRO A 1 81 ? -5.678 9.345 -18.779 1.00 93.19 81 PRO A O 1
ATOM 628 N N . ASP A 1 82 ? -7.392 9.074 -17.331 1.00 94.06 82 ASP A N 1
ATOM 629 C CA . ASP A 1 82 ? -8.208 8.178 -18.164 1.00 94.06 82 ASP A CA 1
ATOM 630 C C . ASP A 1 82 ? -7.496 6.881 -18.597 1.00 94.06 82 ASP A C 1
ATOM 632 O O . ASP A 1 82 ? -7.849 6.254 -19.592 1.00 94.06 82 ASP A O 1
ATOM 636 N N . THR A 1 83 ? -6.497 6.445 -17.822 1.00 95.19 83 THR A N 1
ATOM 637 C CA . THR A 1 83 ? -5.790 5.172 -18.014 1.00 95.19 83 THR A CA 1
ATOM 638 C C . THR A 1 83 ? -5.568 4.459 -16.678 1.00 95.19 83 THR A C 1
ATOM 640 O O . THR A 1 83 ? -5.804 5.019 -15.608 1.00 95.19 83 THR A O 1
ATOM 643 N N . ASN A 1 84 ? -5.043 3.232 -16.722 1.00 95.19 84 ASN A N 1
ATOM 644 C CA . ASN A 1 84 ? -4.547 2.531 -15.533 1.00 95.19 84 ASN A CA 1
ATOM 645 C C . ASN A 1 84 ? -3.057 2.826 -15.223 1.00 95.19 84 ASN A C 1
ATOM 647 O O . ASN A 1 84 ? -2.450 2.137 -14.402 1.00 95.19 84 ASN A O 1
ATOM 651 N N . ILE A 1 85 ? -2.437 3.835 -15.853 1.00 94.56 85 ILE A N 1
ATOM 652 C CA . ILE A 1 85 ? -1.025 4.191 -15.632 1.00 94.56 85 ILE A CA 1
ATOM 653 C C . ILE A 1 85 ? -0.912 5.120 -14.419 1.00 94.56 85 ILE A C 1
ATOM 655 O O . ILE A 1 85 ? -1.006 6.344 -14.531 1.00 94.56 85 ILE A O 1
ATOM 659 N N . GLY A 1 86 ? -0.662 4.530 -13.247 1.00 91.44 86 GLY A N 1
ATOM 660 C CA . GLY A 1 86 ? -0.501 5.268 -11.987 1.00 91.44 86 GLY A CA 1
ATOM 661 C C . GLY A 1 86 ? 0.770 6.123 -11.897 1.00 91.44 86 GLY A C 1
ATOM 662 O O . GLY A 1 86 ? 0.817 7.063 -11.109 1.00 91.44 86 GLY A O 1
ATOM 663 N N . ASN A 1 87 ? 1.797 5.832 -12.701 1.00 92.62 87 ASN A N 1
ATOM 664 C CA . ASN A 1 87 ? 3.019 6.630 -12.771 1.00 92.62 87 ASN A CA 1
ATOM 665 C C . ASN A 1 87 ? 3.742 6.432 -14.112 1.00 92.62 87 ASN A C 1
ATOM 667 O O . ASN A 1 87 ? 3.942 5.298 -14.541 1.00 92.62 87 ASN A O 1
ATOM 671 N N . HIS A 1 88 ? 4.191 7.520 -14.738 1.00 93.00 88 HIS A N 1
ATOM 672 C CA . HIS A 1 88 ? 4.946 7.508 -15.989 1.00 93.00 88 HIS A CA 1
ATOM 673 C C . HIS A 1 88 ? 6.227 8.341 -15.851 1.00 93.00 88 HIS A C 1
ATOM 675 O O . HIS A 1 88 ? 6.206 9.569 -15.890 1.00 93.00 88 HIS A O 1
ATOM 681 N N . VAL A 1 89 ? 7.368 7.661 -15.732 1.00 92.69 89 VAL A N 1
ATOM 682 C CA . VAL A 1 89 ? 8.690 8.294 -15.632 1.00 92.69 89 VAL A CA 1
ATOM 683 C C . VAL A 1 89 ? 9.444 8.130 -16.948 1.00 92.69 89 VAL A C 1
ATOM 685 O O . VAL A 1 89 ? 9.502 7.036 -17.503 1.00 92.69 89 VAL A O 1
ATOM 688 N N . LYS A 1 90 ? 10.046 9.215 -17.445 1.00 92.94 90 LYS A N 1
ATOM 689 C CA . LYS A 1 90 ? 10.889 9.210 -18.648 1.00 92.94 90 LYS A CA 1
ATOM 690 C C . LYS A 1 90 ? 12.339 9.454 -18.245 1.00 92.94 90 LYS A C 1
ATOM 692 O O . LYS A 1 90 ? 12.658 10.528 -17.745 1.00 92.94 90 LYS A O 1
ATOM 697 N N . ILE A 1 91 ? 13.212 8.482 -18.494 1.00 91.81 91 ILE A N 1
ATOM 698 C CA . ILE A 1 91 ? 14.658 8.613 -18.281 1.00 91.81 91 ILE A CA 1
ATOM 699 C C . ILE A 1 91 ? 15.303 8.866 -19.644 1.00 91.81 91 ILE A C 1
ATOM 701 O O . ILE A 1 91 ? 15.127 8.078 -20.568 1.00 91.81 91 ILE A O 1
ATOM 705 N N . ARG A 1 92 ? 16.013 9.987 -19.792 1.00 92.75 92 ARG A N 1
ATOM 706 C CA . ARG A 1 92 ? 16.692 10.376 -21.036 1.00 92.75 92 ARG A CA 1
ATOM 707 C C . ARG A 1 92 ? 18.117 10.797 -20.717 1.00 92.75 92 ARG A C 1
ATOM 709 O O . ARG A 1 92 ? 18.322 11.623 -19.831 1.00 92.75 92 ARG A O 1
ATOM 716 N N . LYS A 1 93 ? 19.088 10.237 -21.432 1.00 94.75 93 LYS A N 1
ATOM 717 C CA . LYS A 1 93 ? 20.506 10.573 -21.288 1.00 94.75 93 LYS A CA 1
ATOM 718 C C . LYS A 1 93 ? 21.206 10.392 -22.631 1.00 94.75 93 LYS A C 1
ATOM 720 O O . LYS A 1 93 ? 21.161 9.302 -23.185 1.00 94.75 93 LYS A O 1
ATOM 725 N N . GLY A 1 94 ? 21.863 11.446 -23.114 1.00 95.75 94 GLY A N 1
ATOM 726 C CA . GLY A 1 94 ? 22.530 11.439 -24.418 1.00 95.75 94 GLY A CA 1
ATOM 727 C C . GLY A 1 94 ? 21.565 11.252 -25.593 1.00 95.75 94 GLY A C 1
ATOM 728 O O . GLY A 1 94 ? 20.363 11.495 -25.465 1.00 95.75 94 GLY A O 1
ATOM 729 N N . ASP A 1 95 ? 22.115 10.817 -26.727 1.00 96.06 95 ASP A N 1
ATOM 730 C CA . ASP A 1 95 ? 21.372 10.465 -27.936 1.00 96.06 95 ASP A CA 1
ATOM 731 C C . ASP A 1 95 ? 21.432 8.949 -28.172 1.00 96.06 95 ASP A C 1
ATOM 733 O O . ASP A 1 95 ? 22.466 8.392 -28.548 1.00 96.06 95 ASP A O 1
ATOM 737 N N . MET A 1 96 ? 20.295 8.291 -27.947 1.00 94.19 96 MET A N 1
ATOM 738 C CA . MET A 1 96 ? 20.150 6.850 -28.140 1.00 94.19 96 MET A CA 1
ATOM 739 C C . MET A 1 96 ? 20.290 6.434 -29.609 1.00 94.19 96 MET A C 1
ATOM 741 O O . MET A 1 96 ? 20.834 5.366 -29.868 1.00 94.19 96 MET A O 1
ATOM 745 N N . GLN A 1 97 ? 19.835 7.254 -30.567 1.00 94.88 97 GLN A N 1
ATOM 746 C CA . GLN A 1 97 ? 19.928 6.922 -31.994 1.00 94.88 97 GLN A CA 1
ATOM 747 C C . GLN A 1 97 ? 21.386 6.847 -32.428 1.00 94.88 97 GLN A C 1
ATOM 749 O O . GLN A 1 97 ? 21.793 5.855 -33.030 1.00 94.88 97 GLN A O 1
ATOM 754 N N . THR A 1 98 ? 22.178 7.850 -32.044 1.00 97.00 98 THR A N 1
ATOM 755 C CA . THR A 1 98 ? 23.629 7.828 -32.248 1.00 97.00 98 THR A CA 1
ATOM 756 C C . THR A 1 98 ? 24.252 6.621 -31.547 1.00 97.00 98 THR A C 1
ATOM 758 O O . THR A 1 98 ? 24.990 5.871 -32.177 1.00 97.00 98 THR A O 1
ATOM 761 N N . GLY A 1 99 ? 23.900 6.381 -30.278 1.00 95.75 99 GLY A N 1
ATOM 762 C CA . GLY A 1 99 ? 24.423 5.254 -29.503 1.00 95.75 99 GLY A CA 1
ATOM 763 C C . GLY A 1 99 ? 24.208 3.899 -30.182 1.00 95.75 99 GLY A C 1
ATOM 764 O O . GLY A 1 99 ? 25.154 3.124 -30.287 1.00 95.75 99 GLY A O 1
ATOM 765 N N . TRP A 1 100 ? 23.007 3.623 -30.698 1.00 95.31 100 TRP A N 1
ATOM 766 C CA . TRP A 1 100 ? 22.741 2.393 -31.450 1.00 95.31 100 TRP A CA 1
ATOM 767 C C . TRP A 1 100 ? 23.480 2.346 -32.788 1.00 95.31 100 TRP A C 1
ATOM 769 O O . TRP A 1 100 ? 24.044 1.309 -33.122 1.00 95.31 100 TRP A O 1
ATOM 779 N N . ALA A 1 101 ? 23.512 3.453 -33.534 1.00 97.00 101 ALA A N 1
ATOM 780 C CA . ALA A 1 101 ? 24.132 3.505 -34.857 1.00 97.00 101 ALA A CA 1
ATOM 781 C C . ALA A 1 101 ? 25.658 3.325 -34.825 1.00 97.00 101 ALA A C 1
ATOM 783 O O . ALA A 1 101 ? 26.229 2.804 -35.779 1.00 97.00 101 ALA A O 1
ATOM 784 N N . THR A 1 102 ? 26.324 3.755 -33.750 1.00 97.31 102 THR A N 1
ATOM 785 C CA . THR A 1 102 ? 27.787 3.666 -33.613 1.00 97.31 102 THR A CA 1
ATOM 786 C C . THR A 1 102 ? 28.260 2.451 -32.814 1.00 97.31 102 THR A C 1
ATOM 788 O O . THR A 1 102 ? 29.464 2.288 -32.628 1.00 97.31 102 THR A O 1
ATOM 791 N N . SER A 1 103 ? 27.348 1.629 -32.288 1.00 97.88 103 SER A N 1
ATOM 792 C CA . SER A 1 103 ? 27.706 0.448 -31.497 1.00 97.88 103 SER A CA 1
ATOM 793 C C . SER A 1 103 ? 28.086 -0.725 -32.396 1.00 97.88 103 SER A C 1
ATOM 795 O O . SER A 1 103 ? 27.369 -1.046 -33.337 1.00 97.88 103 SER A O 1
ATOM 797 N N . GLU A 1 104 ? 29.184 -1.409 -32.071 1.00 98.31 104 GLU A N 1
ATOM 798 C CA . GLU A 1 104 ? 29.600 -2.629 -32.780 1.00 98.31 104 GLU A CA 1
ATOM 799 C C . GLU A 1 104 ? 28.632 -3.797 -32.532 1.00 98.31 104 GLU A C 1
ATOM 801 O O . GLU A 1 104 ? 28.367 -4.601 -33.422 1.00 98.31 104 GLU A O 1
ATOM 806 N N . VAL A 1 105 ? 28.070 -3.871 -31.321 1.00 97.75 105 VAL A N 1
ATOM 807 C CA . VAL A 1 105 ? 27.123 -4.910 -30.910 1.00 97.75 105 VAL A CA 1
ATOM 808 C C . VAL A 1 105 ? 25.955 -4.267 -30.172 1.00 97.75 105 VAL A C 1
ATOM 810 O O . VAL A 1 105 ? 26.148 -3.457 -29.266 1.00 97.75 105 VAL A O 1
ATOM 813 N N . VAL A 1 106 ? 24.737 -4.673 -30.528 1.00 96.62 106 VAL A N 1
ATOM 814 C CA . VAL A 1 106 ? 23.499 -4.297 -29.839 1.00 96.62 106 VAL A CA 1
ATOM 815 C C . VAL A 1 106 ? 22.797 -5.572 -29.389 1.00 96.62 106 VAL A C 1
ATOM 817 O O . VAL A 1 106 ? 22.595 -6.487 -30.185 1.00 96.62 106 VAL A O 1
ATOM 820 N N . VAL A 1 107 ? 22.428 -5.632 -28.110 1.00 96.62 107 VAL A N 1
ATOM 821 C CA . VAL A 1 107 ? 21.676 -6.750 -27.530 1.00 96.62 107 VAL A CA 1
ATOM 822 C C . VAL A 1 107 ? 20.374 -6.216 -26.957 1.00 96.62 107 VAL A C 1
ATOM 824 O O . VAL A 1 107 ? 20.373 -5.254 -26.190 1.00 96.62 107 VAL A O 1
ATOM 827 N N . GLU A 1 108 ? 19.272 -6.869 -27.307 1.00 96.50 108 GLU A N 1
ATOM 828 C CA . GLU A 1 108 ? 17.944 -6.596 -26.771 1.00 96.50 108 GLU A CA 1
ATOM 829 C C . GLU A 1 108 ? 17.410 -7.847 -26.068 1.00 96.50 108 GLU A C 1
ATOM 831 O O . GLU A 1 108 ? 17.654 -8.974 -26.499 1.00 96.50 108 GLU A O 1
ATOM 836 N N . GLY A 1 109 ? 16.690 -7.652 -24.965 1.00 96.50 109 GLY A N 1
ATOM 837 C CA . GLY A 1 109 ? 16.075 -8.739 -24.219 1.00 96.50 109 GLY A CA 1
ATOM 838 C C . GLY A 1 109 ? 14.814 -8.280 -23.503 1.00 96.50 109 GLY A C 1
ATOM 839 O O . GLY A 1 109 ? 14.727 -7.146 -23.034 1.00 96.50 109 GLY A O 1
ATOM 840 N N . SER A 1 110 ? 13.845 -9.186 -23.409 1.00 96.38 110 SER A N 1
ATOM 841 C CA . SER A 1 110 ? 12.638 -9.017 -22.602 1.00 96.38 110 SER A CA 1
ATOM 842 C C . SER A 1 110 ? 12.726 -9.902 -21.368 1.00 96.38 110 SER A C 1
ATOM 844 O O . SER A 1 110 ? 13.017 -11.091 -21.474 1.00 96.38 110 SER A O 1
ATOM 846 N N . TYR A 1 111 ? 12.455 -9.323 -20.201 1.00 94.31 111 TYR A N 1
ATOM 847 C CA . TYR A 1 111 ? 12.552 -10.008 -18.915 1.00 94.31 111 TYR A CA 1
ATOM 848 C C . TYR A 1 111 ? 11.275 -9.790 -18.111 1.00 94.31 111 TYR A C 1
ATOM 850 O O . TYR A 1 111 ? 10.695 -8.704 -18.132 1.00 94.31 111 TYR A O 1
ATOM 858 N N . ALA A 1 112 ? 10.857 -10.819 -17.380 1.00 92.12 112 ALA A N 1
ATOM 859 C CA . ALA A 1 112 ? 9.733 -10.761 -16.460 1.00 92.12 112 ALA A CA 1
ATOM 860 C C . ALA A 1 112 ? 10.111 -11.447 -15.147 1.00 92.12 112 ALA A C 1
ATOM 862 O O . ALA A 1 112 ? 10.860 -12.424 -15.135 1.00 92.12 112 ALA A O 1
ATOM 863 N N . PHE A 1 113 ? 9.572 -10.932 -14.048 1.00 91.44 113 PHE A N 1
ATOM 864 C CA . PHE A 1 113 ? 9.771 -11.468 -12.709 1.00 91.44 113 PHE A CA 1
ATOM 865 C C . PHE A 1 113 ? 8.410 -11.786 -12.103 1.00 91.44 113 PHE A C 1
ATOM 867 O O . PHE A 1 113 ? 7.443 -11.050 -12.312 1.00 91.44 113 PHE A O 1
ATOM 874 N N . ASN A 1 114 ? 8.343 -12.873 -11.341 1.00 91.25 114 ASN A N 1
ATOM 875 C CA . ASN A 1 114 ? 7.157 -13.183 -10.555 1.00 91.25 114 ASN A CA 1
ATOM 876 C C . ASN A 1 114 ? 7.054 -12.232 -9.359 1.00 91.25 114 ASN A C 1
ATOM 878 O O . ASN A 1 114 ? 8.051 -11.682 -8.887 1.00 91.25 114 ASN A O 1
ATOM 882 N N . THR A 1 115 ? 5.839 -12.069 -8.846 1.00 89.94 115 THR A N 1
ATOM 883 C CA . THR A 1 115 ? 5.618 -11.398 -7.566 1.00 89.94 115 THR A CA 1
ATOM 884 C C . THR A 1 115 ? 6.150 -12.263 -6.428 1.00 89.94 115 THR A C 1
ATOM 886 O O . THR A 1 115 ? 5.885 -13.465 -6.399 1.00 89.94 115 THR A O 1
ATOM 889 N N . SER A 1 116 ? 6.826 -11.637 -5.470 1.00 93.06 116 SER A N 1
ATOM 890 C CA . SER A 1 116 ? 7.293 -12.272 -4.237 1.00 93.06 116 SER A CA 1
ATOM 891 C C . SER A 1 116 ? 6.723 -11.534 -3.035 1.00 93.06 116 SER A C 1
ATOM 893 O O . SER A 1 116 ? 6.563 -10.313 -3.079 1.00 93.06 116 SER A O 1
ATOM 895 N N . ASP A 1 117 ? 6.438 -12.272 -1.966 1.00 93.38 117 ASP A N 1
ATOM 896 C CA . ASP A 1 117 ? 6.147 -11.675 -0.667 1.00 93.38 117 ASP A CA 1
ATOM 897 C C . ASP A 1 117 ? 7.447 -11.434 0.116 1.00 93.38 117 ASP A C 1
ATOM 899 O O . ASP A 1 117 ? 8.495 -12.018 -0.171 1.00 93.38 117 ASP A O 1
ATOM 903 N N . HIS A 1 118 ? 7.377 -10.554 1.107 1.00 95.31 118 HIS A N 1
ATOM 904 C CA . HIS A 1 118 ? 8.488 -10.223 1.990 1.00 95.31 118 HIS A CA 1
ATOM 905 C C . HIS A 1 118 ? 8.790 -11.347 2.988 1.00 95.31 118 HIS A C 1
ATOM 907 O O . HIS A 1 118 ? 9.905 -11.414 3.501 1.00 95.31 118 HIS A O 1
ATOM 913 N N . CYS A 1 119 ? 7.805 -12.207 3.274 1.00 95.12 119 CYS A N 1
ATOM 914 C CA . CYS A 1 119 ? 7.925 -13.383 4.133 1.00 95.12 119 CYS A CA 1
ATOM 915 C C . CYS A 1 119 ? 8.517 -13.068 5.519 1.00 95.12 119 CYS A C 1
ATOM 917 O O . CYS A 1 119 ? 9.316 -13.835 6.057 1.00 95.12 119 CYS A O 1
ATOM 919 N N . ALA A 1 120 ? 8.145 -11.924 6.106 1.00 96.00 120 ALA A N 1
ATOM 920 C CA . ALA A 1 120 ? 8.488 -11.623 7.492 1.00 96.00 120 ALA A CA 1
ATOM 921 C C . ALA A 1 120 ? 7.820 -12.647 8.424 1.00 96.00 120 ALA A C 1
ATOM 923 O O . ALA A 1 120 ? 6.623 -12.902 8.307 1.00 96.00 120 ALA A O 1
ATOM 924 N N . MET A 1 121 ? 8.592 -13.221 9.351 1.00 96.50 121 MET A N 1
ATOM 925 C CA . MET A 1 121 ? 8.080 -14.242 10.276 1.00 96.50 121 MET A CA 1
ATOM 926 C C . MET A 1 121 ? 7.073 -13.664 11.275 1.00 96.50 121 MET A C 1
ATOM 928 O O . MET A 1 121 ? 6.145 -14.354 11.685 1.00 96.50 121 MET A O 1
ATOM 932 N N . GLU A 1 122 ? 7.253 -12.403 11.671 1.00 96.19 122 GLU A N 1
ATOM 933 C CA . GLU A 1 122 ? 6.295 -11.675 12.499 1.00 96.19 122 GLU A CA 1
ATOM 934 C C . GLU A 1 122 ? 5.230 -10.997 11.614 1.00 96.19 122 GLU A C 1
ATOM 936 O O . GLU A 1 122 ? 5.586 -10.134 10.796 1.00 96.19 122 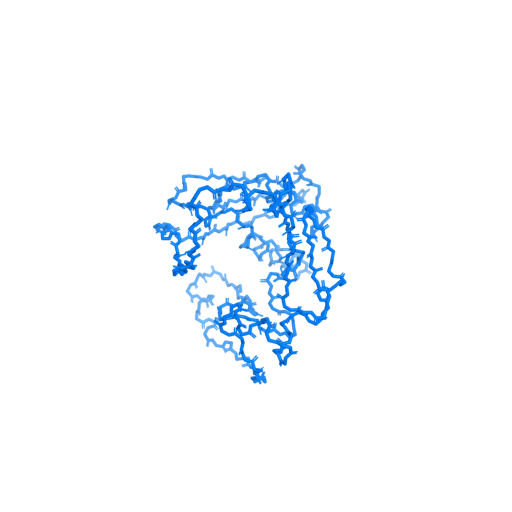GLU A O 1
ATOM 941 N N . PRO A 1 123 ? 3.932 -11.302 11.806 1.00 93.88 123 PRO A N 1
ATOM 942 C CA . PRO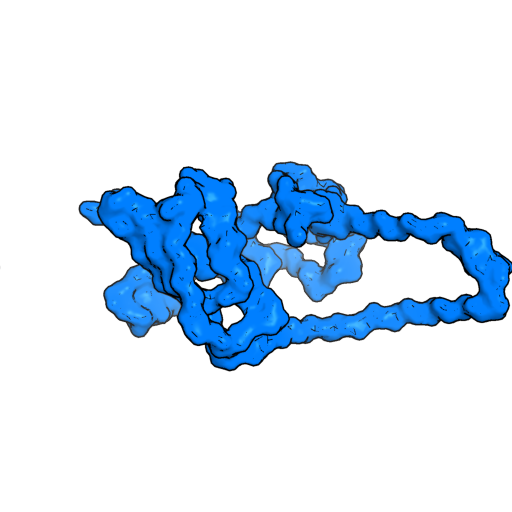 A 1 123 ? 2.837 -10.575 11.168 1.00 93.88 123 PRO A CA 1
ATOM 943 C C . PRO A 1 123 ? 2.844 -9.079 11.507 1.00 93.88 123 PRO A C 1
ATOM 945 O O . PRO A 1 123 ? 3.450 -8.636 12.480 1.00 93.88 123 PRO A O 1
ATOM 948 N N . ARG A 1 124 ? 2.133 -8.269 10.719 1.00 93.69 124 ARG A N 1
ATOM 949 C CA . ARG A 1 124 ? 1.911 -6.864 11.085 1.00 93.69 124 ARG A CA 1
ATOM 950 C C . ARG A 1 124 ? 0.956 -6.778 12.277 1.00 93.69 124 ARG A C 1
ATOM 952 O O . ARG A 1 124 ? -0.098 -7.409 12.268 1.00 93.69 124 ARG A O 1
ATOM 959 N N . CYS A 1 125 ? 1.304 -5.9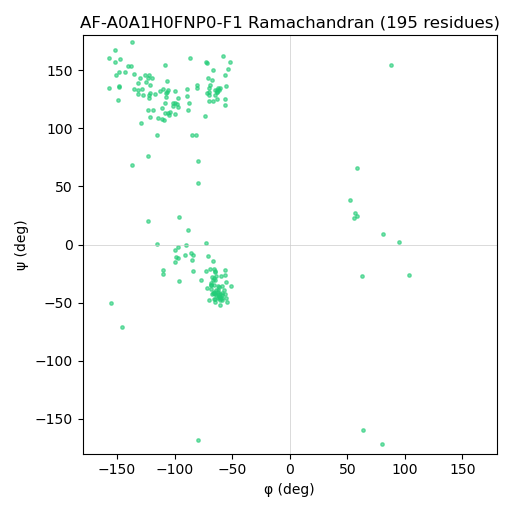52 13.255 1.00 94.56 125 CYS A N 1
ATOM 960 C CA . CYS A 1 125 ? 0.479 -5.635 14.413 1.00 94.56 125 CYS A CA 1
ATOM 961 C C . CYS A 1 125 ? 0.664 -4.159 14.789 1.00 94.56 125 CYS A C 1
ATOM 963 O O . CYS A 1 125 ? 1.735 -3.585 14.576 1.00 94.56 125 CYS A O 1
ATOM 965 N N . SER A 1 126 ? -0.389 -3.545 15.327 1.00 96.00 126 SER A N 1
ATOM 966 C CA . SER A 1 126 ? -0.355 -2.176 15.833 1.00 96.00 126 SER A CA 1
ATOM 967 C C . SER A 1 126 ? -1.315 -2.039 17.009 1.00 96.00 126 SER A C 1
ATOM 969 O O . SER A 1 126 ? -2.432 -2.552 16.968 1.00 96.00 126 SER A O 1
ATOM 971 N N . ILE A 1 127 ? -0.856 -1.352 18.047 1.00 95.81 127 ILE A N 1
ATOM 972 C CA . ILE A 1 127 ? -1.628 -0.921 19.205 1.00 95.81 127 ILE A CA 1
ATOM 973 C C . ILE A 1 127 ? -1.586 0.604 19.190 1.00 95.81 127 ILE A C 1
ATOM 975 O O . ILE A 1 127 ? -0.512 1.191 19.052 1.00 95.81 127 ILE A O 1
ATOM 979 N N . VAL A 1 128 ? -2.755 1.232 19.293 1.00 96.12 128 VAL A N 1
ATOM 980 C CA . VAL A 1 128 ? -2.894 2.689 19.312 1.00 96.12 128 VAL A CA 1
ATOM 981 C C . VAL A 1 128 ? -3.715 3.079 20.525 1.00 96.12 128 VAL A C 1
ATOM 983 O O . VAL A 1 128 ? -4.819 2.574 20.716 1.00 96.12 128 VAL A O 1
ATOM 986 N N . GLU A 1 129 ? -3.194 4.017 21.302 1.00 94.88 129 GLU A N 1
ATOM 987 C CA . GLU A 1 129 ? -3.875 4.627 22.432 1.00 94.88 129 GLU A CA 1
ATOM 988 C C . GLU A 1 129 ? -3.960 6.142 22.225 1.00 94.88 129 GLU A C 1
ATOM 990 O O . GLU A 1 129 ? -3.011 6.783 21.770 1.00 94.88 129 GLU A O 1
ATOM 995 N N . VAL A 1 130 ? -5.117 6.728 22.538 1.00 93.44 130 VAL A N 1
ATOM 996 C CA . VAL A 1 130 ? -5.318 8.181 22.498 1.00 93.44 130 VAL A CA 1
ATOM 997 C C . VAL A 1 130 ? -5.560 8.661 23.919 1.00 93.44 130 VAL A C 1
ATOM 999 O O . VAL A 1 130 ? -6.613 8.411 24.501 1.00 93.44 130 VAL A O 1
ATOM 1002 N N . MET A 1 131 ? -4.575 9.360 24.470 1.00 91.50 131 MET A N 1
ATOM 1003 C CA . MET A 1 131 ? -4.603 9.879 25.833 1.00 91.50 131 MET A CA 1
ATOM 1004 C C . MET A 1 131 ? -5.592 11.046 25.960 1.00 91.50 131 MET A C 1
ATOM 1006 O O . MET A 1 131 ? -5.787 11.787 24.990 1.00 91.50 131 MET A O 1
ATOM 1010 N N . PRO A 1 132 ? -6.117 11.335 27.167 1.00 89.31 132 PRO A N 1
ATOM 1011 C CA . PRO A 1 132 ? -6.963 12.512 27.405 1.00 89.31 132 PRO A CA 1
ATOM 1012 C C . PRO A 1 132 ? -6.307 13.851 27.024 1.00 89.31 132 PRO A C 1
ATOM 1014 O O . PRO A 1 132 ? -6.993 14.810 26.686 1.00 89.31 132 PRO A O 1
ATOM 1017 N N . SER A 1 133 ? -4.971 13.926 27.038 1.00 90.75 133 SER A N 1
ATOM 1018 C CA . SER A 1 133 ? -4.200 15.095 26.584 1.00 90.75 133 SER A CA 1
ATOM 1019 C C . SER A 1 133 ? -4.226 15.310 25.061 1.00 90.75 133 SER A C 1
ATOM 1021 O O . SER A 1 133 ? -3.742 16.331 24.565 1.00 90.75 133 SER A O 1
ATOM 1023 N N . GLY A 1 134 ? -4.754 14.347 24.303 1.00 90.19 134 GLY A N 1
ATOM 1024 C CA . GLY A 1 134 ? -4.688 14.293 22.845 1.00 90.19 134 GLY A CA 1
ATOM 1025 C C . GLY A 1 134 ? -3.363 13.749 22.304 1.00 90.19 134 GLY A C 1
ATOM 1026 O O . GLY A 1 134 ? -3.132 13.846 21.099 1.00 90.19 134 GLY A O 1
ATOM 1027 N N . LEU A 1 135 ? -2.491 13.212 23.167 1.00 95.00 135 LEU A N 1
ATOM 1028 C CA . LEU A 1 135 ? -1.316 12.445 22.750 1.00 95.00 135 LEU A CA 1
ATOM 1029 C C . LEU A 1 135 ? -1.770 11.102 22.162 1.00 95.00 135 LEU A C 1
ATOM 1031 O O . LEU A 1 135 ? -2.576 10.404 22.771 1.00 95.00 135 LEU A O 1
ATOM 1035 N N . ILE A 1 136 ? -1.242 10.749 20.997 1.00 96.81 136 ILE A N 1
ATOM 1036 C CA . ILE A 1 136 ? -1.464 9.472 20.323 1.00 96.81 136 ILE A CA 1
ATOM 1037 C C . ILE A 1 136 ? -0.199 8.637 20.508 1.00 96.81 136 ILE A C 1
ATOM 1039 O O . ILE A 1 136 ? 0.850 8.973 19.951 1.00 96.81 136 ILE A O 1
ATOM 1043 N N . ASP A 1 137 ? -0.305 7.569 21.287 1.00 97.06 137 ASP A N 1
ATOM 1044 C CA . ASP A 1 137 ? 0.766 6.608 21.525 1.00 97.06 137 ASP A CA 1
ATOM 1045 C C . ASP A 1 137 ? 0.549 5.379 20.631 1.00 97.06 137 ASP A C 1
ATOM 1047 O O . ASP A 1 137 ? -0.524 4.774 20.629 1.00 97.06 137 ASP A O 1
ATOM 1051 N N . ILE A 1 138 ? 1.534 5.068 19.790 1.00 97.62 138 ILE A N 1
ATOM 1052 C CA . ILE A 1 138 ? 1.459 4.004 18.789 1.00 97.62 138 ILE A CA 1
ATOM 1053 C C . ILE A 1 138 ? 2.603 3.031 19.029 1.00 97.62 138 ILE A C 1
ATOM 1055 O O . ILE A 1 138 ? 3.761 3.369 18.795 1.00 97.62 138 ILE A O 1
ATOM 1059 N N . GLN A 1 139 ? 2.290 1.789 19.375 1.00 97.75 139 GLN A N 1
ATOM 1060 C CA . GLN A 1 139 ? 3.240 0.684 19.310 1.00 97.75 139 GLN A CA 1
ATOM 1061 C C . GLN A 1 139 ? 2.956 -0.135 18.051 1.00 97.75 139 GLN A C 1
ATOM 1063 O O . GLN A 1 139 ? 1.862 -0.671 17.884 1.00 97.75 139 GLN A O 1
ATOM 1068 N N . THR A 1 140 ? 3.916 -0.233 17.133 1.00 97.44 140 THR A N 1
ATOM 1069 C CA . THR A 1 140 ? 3.692 -0.917 15.848 1.00 97.44 140 THR A CA 1
ATOM 1070 C C . THR A 1 140 ? 4.953 -1.583 15.314 1.00 97.44 140 THR A C 1
ATOM 1072 O O . THR A 1 140 ? 6.075 -1.115 15.526 1.00 97.44 140 THR A O 1
ATOM 1075 N N . SER A 1 141 ? 4.763 -2.686 14.594 1.00 96.44 141 SER A N 1
ATOM 1076 C CA . SER A 1 141 ? 5.828 -3.363 13.859 1.00 96.44 141 SER A CA 1
ATOM 1077 C C . SER A 1 141 ? 6.051 -2.657 12.515 1.00 96.44 141 SER A C 1
ATOM 1079 O O . SER A 1 141 ? 5.355 -2.919 11.532 1.00 96.44 141 SER A O 1
ATOM 1081 N N . THR A 1 142 ? 7.014 -1.728 12.474 1.00 96.12 142 THR A N 1
ATOM 1082 C CA . THR A 1 142 ? 7.269 -0.844 11.320 1.00 96.12 142 THR A CA 1
ATOM 1083 C C . THR A 1 142 ? 8.758 -0.670 11.015 1.00 96.12 142 THR A C 1
ATOM 1085 O O . THR A 1 142 ? 9.612 -0.775 11.891 1.00 96.12 142 THR A O 1
ATOM 1088 N N . GLN A 1 143 ? 9.069 -0.371 9.753 1.00 95.56 143 GLN A N 1
ATOM 1089 C CA . GLN A 1 143 ? 10.390 0.071 9.295 1.00 95.56 143 GLN A CA 1
ATOM 1090 C C . GLN A 1 143 ? 10.494 1.597 9.171 1.00 95.56 143 GLN A C 1
ATOM 1092 O O . GLN A 1 143 ? 11.598 2.102 8.987 1.00 95.56 143 GLN A O 1
ATOM 1097 N N . ASP A 1 144 ? 9.374 2.324 9.239 1.00 94.75 144 ASP A N 1
ATOM 1098 C CA . ASP A 1 144 ? 9.337 3.760 8.945 1.00 94.75 144 ASP A CA 1
ATOM 1099 C C . ASP A 1 144 ? 8.481 4.553 9.960 1.00 94.75 144 ASP A C 1
ATOM 1101 O O . ASP A 1 144 ? 7.405 5.066 9.633 1.00 94.75 144 ASP A O 1
ATOM 1105 N N . PRO A 1 145 ? 8.930 4.658 11.228 1.00 95.62 145 PRO A N 1
ATOM 1106 C CA . PRO A 1 145 ? 8.157 5.309 12.289 1.00 95.62 145 PRO A CA 1
ATOM 1107 C C . PRO A 1 145 ? 7.949 6.811 12.069 1.00 95.62 145 PRO A C 1
ATOM 1109 O O . PRO A 1 145 ? 6.924 7.363 12.467 1.00 95.62 145 PRO A O 1
ATOM 1112 N N . PHE A 1 146 ? 8.893 7.493 11.418 1.00 94.88 146 PHE A N 1
ATOM 1113 C CA . PHE A 1 146 ? 8.764 8.924 11.136 1.00 94.88 146 PHE A CA 1
ATOM 1114 C C . PHE A 1 146 ? 7.725 9.193 10.051 1.00 94.88 146 PHE A C 1
ATOM 1116 O O . PHE A 1 146 ? 6.957 10.151 10.166 1.00 94.88 146 PHE A O 1
ATOM 1123 N N . MET A 1 147 ? 7.641 8.329 9.036 1.00 92.56 147 MET A N 1
ATOM 1124 C CA . MET A 1 147 ? 6.613 8.450 8.007 1.00 92.56 147 MET A CA 1
ATOM 1125 C C . MET A 1 147 ? 5.206 8.302 8.580 1.00 92.56 147 MET A C 1
ATOM 1127 O O . MET A 1 147 ? 4.314 9.040 8.169 1.00 92.56 147 MET A O 1
ATOM 1131 N N . ILE A 1 148 ? 5.007 7.441 9.584 1.00 94.81 148 ILE A N 1
ATOM 1132 C CA . ILE A 1 148 ? 3.721 7.338 10.292 1.00 94.81 148 ILE A CA 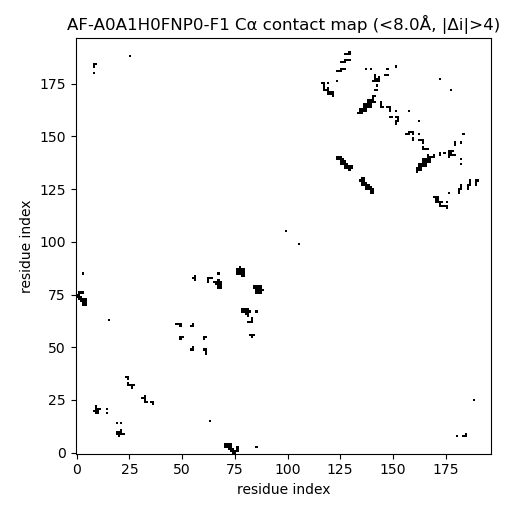1
ATOM 1133 C C . ILE A 1 148 ? 3.306 8.711 10.832 1.00 94.81 148 ILE A C 1
ATOM 1135 O O . ILE A 1 148 ? 2.202 9.171 10.551 1.00 94.81 148 ILE A O 1
ATOM 1139 N N . LYS A 1 149 ? 4.204 9.419 11.528 1.00 95.38 149 LYS A N 1
ATOM 1140 C CA . LYS A 1 149 ? 3.928 10.762 12.066 1.00 95.38 149 LYS A CA 1
ATOM 1141 C C . LYS A 1 149 ? 3.583 11.764 10.963 1.00 95.38 149 LYS A C 1
ATOM 1143 O O . LYS A 1 149 ? 2.596 12.492 11.078 1.00 95.38 149 LYS A O 1
ATOM 1148 N N . CYS A 1 150 ? 4.362 11.775 9.881 1.00 92.69 150 CYS A N 1
ATOM 1149 C CA . CYS A 1 150 ? 4.116 12.634 8.722 1.00 92.69 150 CYS A CA 1
ATOM 1150 C C . CYS A 1 150 ? 2.738 12.379 8.103 1.00 92.69 150 CYS A C 1
ATOM 1152 O O . CYS A 1 150 ? 2.022 13.323 7.774 1.00 92.69 150 CYS A O 1
ATOM 1154 N N . LEU A 1 151 ? 2.348 11.113 7.962 1.00 90.75 151 LEU A N 1
ATOM 1155 C CA . LEU A 1 151 ? 1.079 10.752 7.345 1.00 90.75 151 LEU A CA 1
ATOM 1156 C C . LEU A 1 151 ? -0.117 10.968 8.282 1.00 90.75 151 LEU A C 1
ATOM 1158 O O . LEU A 1 151 ? -1.188 11.328 7.806 1.00 90.75 151 LEU A O 1
ATOM 1162 N N . PHE A 1 152 ? 0.052 10.832 9.600 1.00 92.81 152 PHE A N 1
ATOM 1163 C CA . PHE A 1 152 ? -0.978 11.226 10.570 1.00 92.81 152 PHE A CA 1
ATOM 1164 C C . PHE A 1 152 ? -1.272 12.726 10.495 1.00 92.81 152 PHE A C 1
ATOM 1166 O O . PHE A 1 152 ? -2.434 13.130 10.479 1.00 92.81 152 PHE A O 1
ATOM 1173 N N . HIS A 1 153 ? -0.230 13.549 10.374 1.00 92.19 153 HIS A N 1
ATOM 1174 C CA . HIS A 1 153 ? -0.402 14.974 10.114 1.00 92.19 153 HIS A CA 1
ATOM 1175 C C . HIS A 1 153 ? -1.132 15.223 8.795 1.00 92.19 153 HIS A C 1
ATOM 1177 O O . HIS A 1 153 ? -2.076 16.006 8.738 1.00 92.19 153 HIS A O 1
ATOM 1183 N N . LEU A 1 154 ? -0.733 14.515 7.742 1.00 88.56 154 LEU A N 1
ATOM 1184 C CA . LEU A 1 154 ? -1.296 14.703 6.415 1.00 88.56 154 LEU A CA 1
ATOM 1185 C C . LEU A 1 154 ? -2.778 14.322 6.315 1.00 88.56 154 LEU A C 1
ATOM 1187 O O . LEU A 1 154 ? -3.547 15.030 5.671 1.00 88.56 154 LEU A O 1
ATOM 1191 N N . PHE A 1 155 ? -3.170 13.200 6.918 1.00 87.31 155 PHE A N 1
ATOM 1192 C CA . PHE A 1 155 ? -4.506 12.626 6.752 1.00 87.31 155 PHE A CA 1
ATOM 1193 C C . PHE A 1 155 ? -5.484 13.016 7.857 1.00 87.31 155 PHE A C 1
ATOM 1195 O O . PHE A 1 155 ? -6.673 13.154 7.581 1.00 87.31 155 PHE A O 1
ATOM 1202 N N . PHE A 1 156 ? -5.003 13.226 9.083 1.00 89.44 156 PHE A N 1
ATOM 1203 C CA . PHE A 1 156 ? -5.851 13.531 10.239 1.00 89.44 156 PHE A CA 1
ATOM 1204 C C . PHE A 1 156 ? -5.617 14.931 10.808 1.00 89.44 156 PHE A C 1
ATOM 1206 O O . PHE A 1 156 ? -6.257 15.296 11.788 1.00 89.44 156 PHE A O 1
ATOM 1213 N N . GLN A 1 157 ? -4.710 15.718 10.213 1.00 91.25 157 GLN A N 1
ATOM 1214 C CA . GLN A 1 157 ? -4.368 17.075 10.665 1.00 91.25 157 GLN A CA 1
ATOM 1215 C C . GLN A 1 157 ? -3.900 17.120 12.130 1.00 91.25 157 GLN A C 1
ATOM 1217 O O . GLN A 1 157 ? -4.020 18.136 12.813 1.00 91.25 157 GLN A O 1
ATOM 1222 N N . VAL A 1 158 ? -3.333 16.012 12.616 1.00 93.25 158 VAL A N 1
ATOM 1223 C CA . VAL A 1 158 ? -2.748 15.922 13.953 1.00 93.25 158 VAL A CA 1
ATOM 1224 C C . VAL A 1 158 ? -1.347 16.534 13.929 1.00 93.25 158 VAL A C 1
ATOM 1226 O O . VAL A 1 158 ? -0.564 16.305 13.006 1.00 93.25 158 VAL A O 1
ATOM 1229 N N . ASP A 1 159 ? -1.001 17.320 14.945 1.00 95.44 159 ASP A N 1
ATOM 1230 C CA . ASP A 1 159 ? 0.369 17.810 15.099 1.00 95.44 159 ASP A CA 1
ATOM 1231 C C . ASP A 1 159 ? 1.330 16.629 15.320 1.00 95.44 159 ASP A C 1
ATOM 1233 O O . ASP A 1 159 ? 1.093 15.774 16.174 1.00 95.44 159 ASP A O 1
ATOM 1237 N N . GLN A 1 160 ? 2.438 16.578 14.578 1.00 96.25 160 GLN A N 1
ATOM 1238 C CA . GLN A 1 160 ? 3.402 15.478 14.688 1.00 96.25 160 GLN A CA 1
ATOM 1239 C C . GLN A 1 160 ? 4.003 15.342 16.097 1.00 96.25 160 GLN A C 1
ATOM 1241 O O . GLN A 1 160 ? 4.405 14.245 16.487 1.00 96.25 160 GLN A O 1
ATOM 1246 N N . SER A 1 161 ? 4.072 16.423 16.877 1.00 96.38 161 SER A N 1
ATOM 1247 C CA . SER A 1 161 ? 4.510 16.394 18.279 1.00 96.38 161 SER A CA 1
ATOM 1248 C C . SER A 1 161 ? 3.566 15.600 19.181 1.00 96.38 161 SER A C 1
ATOM 1250 O O . SER A 1 161 ? 4.004 15.085 20.206 1.00 96.38 161 SER A O 1
ATOM 1252 N N . LYS A 1 162 ? 2.300 15.436 18.779 1.00 96.62 162 LYS A N 1
ATOM 1253 C CA . LYS A 1 162 ? 1.308 14.638 19.503 1.00 96.62 162 LYS A CA 1
ATOM 1254 C C . LYS A 1 162 ? 1.336 13.157 19.143 1.00 96.62 162 LYS A C 1
ATOM 1256 O O . LYS A 1 162 ? 0.637 12.392 19.789 1.00 96.62 162 LYS A O 1
ATOM 1261 N N . VAL A 1 163 ? 2.110 12.745 18.138 1.00 97.81 163 VAL A N 1
ATOM 1262 C CA . VAL A 1 163 ? 2.207 11.340 17.717 1.00 97.81 163 VAL A CA 1
ATOM 1263 C C . VAL A 1 163 ? 3.528 10.757 18.208 1.00 97.81 163 VAL A C 1
ATOM 1265 O O . VAL A 1 163 ? 4.607 11.163 17.762 1.00 97.81 163 VAL A O 1
ATOM 1268 N N . VAL A 1 164 ? 3.458 9.792 19.116 1.00 97.81 164 VAL A N 1
ATOM 1269 C CA . VAL A 1 164 ? 4.611 9.036 19.615 1.00 97.81 164 VAL A CA 1
ATOM 1270 C C . VAL A 1 164 ? 4.539 7.635 19.027 1.00 97.81 164 VAL A C 1
ATOM 1272 O O . VAL A 1 164 ? 3.508 6.982 19.111 1.00 97.81 164 VAL A O 1
ATOM 1275 N N . VAL A 1 165 ? 5.623 7.196 18.385 1.00 98.12 165 VAL A N 1
ATOM 1276 C CA . VAL A 1 165 ? 5.696 5.881 17.741 1.00 98.12 165 VAL A CA 1
ATOM 1277 C C . VAL A 1 165 ? 6.810 5.077 18.395 1.00 98.12 165 VAL A C 1
ATOM 1279 O O . VAL A 1 165 ? 7.982 5.441 18.286 1.00 98.12 165 VAL A O 1
ATOM 1282 N N . HIS A 1 166 ? 6.441 3.978 19.044 1.00 97.69 166 HIS A N 1
ATOM 1283 C CA . HIS A 1 166 ? 7.349 3.010 19.641 1.00 97.69 166 HIS A CA 1
ATOM 1284 C C . HIS A 1 166 ? 7.535 1.833 18.693 1.00 97.69 166 HIS A C 1
ATOM 1286 O O . HIS A 1 166 ? 6.583 1.132 18.337 1.00 97.69 166 HIS A O 1
ATOM 1292 N N . VAL A 1 167 ? 8.785 1.602 18.302 1.00 96.50 167 VAL A N 1
ATOM 1293 C CA . VAL A 1 167 ? 9.177 0.456 17.480 1.00 96.50 167 VAL A CA 1
ATOM 1294 C C . VAL A 1 167 ? 9.971 -0.497 18.359 1.00 96.50 167 VAL A C 1
ATOM 1296 O O . VAL A 1 167 ? 11.104 -0.200 18.731 1.00 96.50 167 VAL A O 1
ATOM 1299 N N . GLN A 1 168 ? 9.353 -1.621 18.717 1.00 91.06 168 GLN A N 1
ATOM 1300 C CA . GLN A 1 168 ? 10.017 -2.681 19.477 1.00 91.06 168 GLN A CA 1
ATOM 1301 C C . GLN A 1 168 ? 10.898 -3.541 18.557 1.00 91.06 168 GLN A C 1
ATOM 1303 O O . GLN A 1 168 ? 11.155 -3.187 17.406 1.00 91.06 168 GLN A O 1
ATOM 1308 N N . PHE A 1 169 ? 11.372 -4.690 19.044 1.00 94.56 169 PHE A N 1
ATOM 1309 C CA . PHE A 1 169 ? 12.036 -5.674 18.190 1.00 94.56 169 PHE A CA 1
ATOM 1310 C C . PHE A 1 169 ? 11.116 -6.090 17.031 1.00 94.56 169 PHE A C 1
ATOM 1312 O O . PHE A 1 169 ? 10.030 -6.614 17.259 1.00 94.56 169 PHE A O 1
ATOM 1319 N N . VAL A 1 170 ? 11.567 -5.867 15.794 1.00 95.44 170 VAL A N 1
ATOM 1320 C CA . VAL A 1 170 ? 10.811 -6.175 14.571 1.00 95.44 170 VAL A CA 1
ATOM 1321 C C . VAL A 1 170 ? 11.251 -7.532 14.025 1.00 95.44 170 VAL A C 1
ATOM 1323 O O . VAL A 1 170 ? 12.407 -7.706 13.632 1.00 95.44 170 VAL A O 1
ATOM 1326 N N . GLY A 1 171 ? 10.331 -8.494 13.944 1.00 96.44 171 GLY A N 1
ATOM 1327 C CA . GLY A 1 171 ? 10.576 -9.858 13.459 1.00 96.44 171 GLY A CA 1
ATOM 1328 C C . GLY A 1 171 ? 10.615 -9.965 11.931 1.00 96.44 171 GLY A C 1
ATOM 1329 O O . GLY A 1 171 ? 9.904 -10.772 11.328 1.00 96.44 171 GLY A O 1
ATOM 1330 N N . GLY A 1 172 ? 11.443 -9.131 11.301 1.00 95.44 172 GLY A N 1
ATOM 13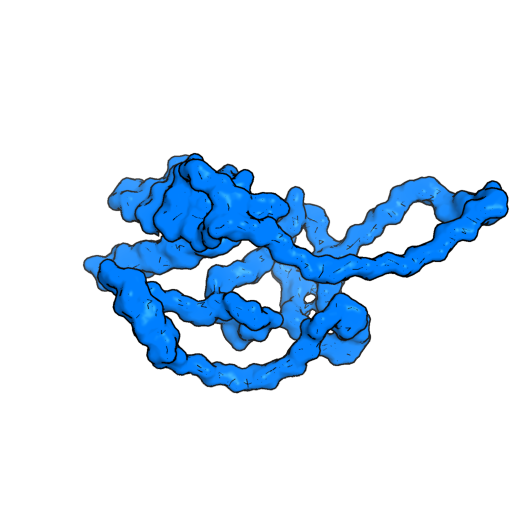31 C CA . GLY A 1 172 ? 11.582 -9.024 9.850 1.00 95.44 172 GLY A CA 1
ATOM 1332 C C . GLY A 1 172 ? 10.598 -8.039 9.213 1.00 95.44 172 GLY A C 1
ATOM 1333 O O . GLY A 1 172 ? 9.521 -7.762 9.742 1.00 95.44 172 GLY A O 1
ATOM 1334 N N . GLY A 1 173 ? 10.986 -7.504 8.054 1.00 94.75 173 GLY A N 1
ATOM 1335 C CA . GLY A 1 173 ? 10.188 -6.538 7.294 1.00 94.75 173 GLY A CA 1
ATOM 1336 C C . GLY A 1 173 ? 10.526 -6.549 5.808 1.00 94.75 173 GLY A C 1
ATOM 1337 O O . GLY A 1 173 ? 9.629 -6.688 4.988 1.00 94.75 173 GLY A O 1
ATOM 1338 N N . PHE A 1 174 ? 11.816 -6.466 5.457 1.00 95.56 174 PHE A N 1
ATOM 1339 C CA . PHE A 1 174 ? 12.325 -6.580 4.076 1.00 95.56 174 PHE A CA 1
ATOM 1340 C C . PHE A 1 174 ? 11.700 -5.592 3.066 1.00 95.56 174 PHE A C 1
ATOM 1342 O O . PHE A 1 174 ? 11.716 -5.838 1.868 1.00 95.56 174 PHE A O 1
ATOM 1349 N N . GLY A 1 175 ? 11.162 -4.463 3.545 1.00 93.69 175 GLY A N 1
ATOM 1350 C CA . GLY A 1 175 ? 10.389 -3.482 2.766 1.00 93.69 175 GLY A CA 1
ATOM 1351 C C . GLY A 1 175 ? 8.881 -3.584 3.025 1.00 93.69 175 GLY A C 1
ATOM 1352 O O . GLY A 1 175 ? 8.161 -2.586 2.991 1.00 93.69 175 GLY A O 1
ATOM 1353 N N . GLY A 1 176 ? 8.418 -4.766 3.422 1.00 93.12 176 GLY A N 1
ATOM 1354 C CA . GLY A 1 176 ? 7.033 -5.093 3.721 1.00 93.12 176 GLY A CA 1
ATOM 1355 C C . GLY A 1 176 ? 6.516 -4.506 5.025 1.00 93.12 176 GLY A C 1
ATOM 1356 O O . GLY A 1 176 ? 5.361 -4.724 5.351 1.00 93.12 176 GLY A O 1
ATOM 1357 N N . LYS A 1 177 ? 7.294 -3.740 5.790 1.00 94.88 177 LYS A N 1
ATOM 1358 C CA . LYS A 1 177 ? 6.784 -2.982 6.947 1.00 94.88 177 LYS A CA 1
ATOM 1359 C C . LYS A 1 177 ? 7.072 -1.481 6.839 1.00 94.88 177 LYS A C 1
ATOM 1361 O O . LYS A 1 177 ? 7.047 -0.782 7.840 1.00 94.88 177 LYS A O 1
ATOM 1366 N N . GLY A 1 178 ? 7.342 -0.973 5.632 1.00 91.38 178 GLY A N 1
ATOM 1367 C CA . GLY A 1 178 ? 7.526 0.466 5.393 1.00 91.38 178 GLY A CA 1
ATOM 1368 C C . GLY A 1 178 ? 6.225 1.250 5.182 1.00 91.38 178 GLY A C 1
ATOM 1369 O O . GLY A 1 178 ? 6.197 2.459 5.370 1.00 91.38 178 GLY A O 1
ATOM 1370 N N . SER A 1 179 ? 5.138 0.588 4.778 1.00 88.06 179 SER A N 1
ATOM 1371 C CA . SER A 1 179 ? 3.851 1.250 4.531 1.00 88.06 179 SER A CA 1
ATOM 1372 C C . SER A 1 179 ? 2.991 1.301 5.791 1.00 88.06 179 SER A C 1
ATOM 1374 O O . SER A 1 179 ? 2.717 0.258 6.381 1.00 88.06 179 SER A O 1
ATOM 1376 N N . THR A 1 180 ? 2.503 2.489 6.149 1.00 90.12 180 THR A N 1
ATOM 1377 C CA . THR A 1 180 ? 1.511 2.682 7.218 1.00 90.12 180 THR A CA 1
ATOM 1378 C C . THR A 1 180 ? 0.148 2.140 6.787 1.00 90.12 180 THR A C 1
ATOM 1380 O O . THR A 1 180 ? -0.328 2.464 5.696 1.00 90.12 180 THR A O 1
ATOM 1383 N N . GLN A 1 181 ? -0.471 1.300 7.615 1.00 87.06 181 GLN A N 1
ATOM 1384 C CA . GLN A 1 181 ? -1.744 0.641 7.307 1.00 87.06 181 GLN A CA 1
ATOM 1385 C C . GLN A 1 181 ? -2.606 0.453 8.559 1.00 87.06 181 GLN A C 1
ATOM 1387 O O . GLN A 1 181 ? -3.625 1.128 8.715 1.00 87.06 181 GLN A O 1
ATOM 1392 N N . LEU A 1 182 ? -2.204 -0.462 9.449 1.00 93.94 182 LEU A N 1
ATOM 1393 C CA . LEU A 1 182 ? -2.985 -0.835 10.634 1.00 93.94 182 LEU A CA 1
ATOM 1394 C C . LEU A 1 182 ? -3.101 0.321 11.628 1.00 93.94 182 LEU A C 1
ATOM 1396 O O . LEU A 1 182 ? -4.116 0.442 12.307 1.00 93.94 182 LEU A O 1
ATOM 1400 N N . GLU A 1 183 ? -2.105 1.203 11.652 1.00 95.25 183 GLU A N 1
ATOM 1401 C CA . GLU A 1 183 ? -2.062 2.380 12.512 1.00 95.25 183 GLU A CA 1
ATOM 1402 C C . GLU A 1 183 ? -3.256 3.308 12.253 1.00 95.25 183 GLU A C 1
ATOM 1404 O O . GLU A 1 183 ? -3.870 3.802 13.194 1.00 95.25 183 GLU A O 1
ATOM 1409 N N . TYR A 1 184 ? -3.632 3.512 10.983 1.00 92.69 184 TYR A N 1
ATOM 1410 C CA . TYR A 1 184 ? -4.795 4.335 10.632 1.00 92.69 184 TYR A CA 1
ATOM 1411 C C . TYR A 1 184 ? -6.096 3.703 11.085 1.00 92.69 184 TYR A C 1
ATOM 1413 O O . TYR A 1 184 ? -6.979 4.400 11.574 1.00 92.69 184 TYR A O 1
ATOM 1421 N N . ILE A 1 185 ? -6.220 2.389 10.901 1.00 93.06 185 ILE A N 1
ATOM 1422 C CA . ILE A 1 185 ? -7.434 1.661 11.254 1.00 93.06 185 ILE A CA 1
ATOM 1423 C C . ILE A 1 185 ? -7.633 1.705 12.770 1.00 93.06 185 ILE A C 1
ATOM 1425 O O . ILE A 1 185 ? -8.707 2.087 13.232 1.00 93.06 185 ILE A O 1
ATOM 1429 N N . ALA A 1 186 ? -6.589 1.381 13.536 1.00 94.38 186 ALA A N 1
ATOM 1430 C CA . ALA A 1 186 ? -6.628 1.413 14.992 1.00 94.38 186 ALA A CA 1
ATOM 1431 C C . ALA A 1 186 ? -6.912 2.829 15.520 1.00 94.38 186 ALA A C 1
ATOM 1433 O O . ALA A 1 186 ? -7.785 3.002 16.369 1.00 94.38 186 ALA A O 1
ATOM 1434 N N . TYR A 1 187 ? -6.260 3.855 14.960 1.00 94.25 187 TYR A N 1
ATOM 1435 C CA . TYR A 1 187 ? -6.531 5.246 15.324 1.00 94.25 187 TYR A CA 1
ATOM 1436 C C . TYR A 1 187 ? -7.980 5.663 15.041 1.00 94.25 187 TYR A C 1
ATOM 1438 O O . TYR A 1 187 ? -8.625 6.237 15.915 1.00 94.25 187 TYR A O 1
ATOM 1446 N N . LEU A 1 188 ? -8.512 5.359 13.852 1.00 91.5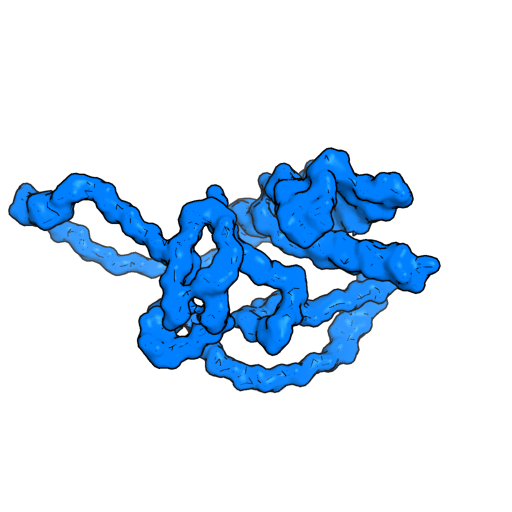0 188 LEU A N 1
ATOM 1447 C CA . LEU A 1 188 ? -9.890 5.700 13.485 1.00 91.50 188 LEU A CA 1
ATOM 1448 C C . LEU A 1 188 ? -10.906 5.042 14.419 1.00 91.50 188 LEU A C 1
ATOM 1450 O O . LEU A 1 188 ? -11.853 5.697 14.844 1.00 91.50 188 LEU A O 1
ATOM 1454 N N . VAL A 1 189 ? -10.696 3.770 14.765 1.00 91.44 189 VAL A N 1
ATOM 1455 C CA . VAL A 1 189 ? -11.544 3.056 15.724 1.00 91.44 189 VAL A CA 1
ATOM 1456 C C . VAL A 1 189 ? -11.518 3.742 17.088 1.00 91.44 189 VAL A C 1
ATOM 1458 O O . VAL A 1 189 ? -12.578 4.074 17.613 1.00 91.44 189 VAL A O 1
ATOM 1461 N N . MET A 1 190 ? -10.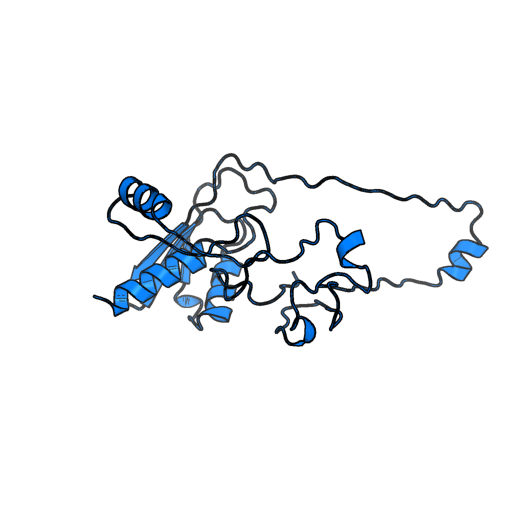331 4.009 17.639 1.00 88.94 190 MET A N 1
ATOM 1462 C CA . MET A 1 190 ? -10.211 4.661 18.948 1.00 88.94 190 MET A CA 1
ATOM 1463 C C . MET A 1 190 ? -10.815 6.063 18.947 1.00 88.94 190 MET A C 1
ATOM 1465 O O . MET A 1 190 ? -11.511 6.442 19.886 1.00 88.94 190 MET A O 1
ATOM 1469 N N . HIS A 1 191 ? -10.599 6.821 17.873 1.00 84.00 191 HIS A N 1
ATOM 1470 C CA . HIS A 1 191 ? -11.180 8.146 17.728 1.00 84.00 191 HIS A CA 1
ATOM 1471 C C . HIS A 1 191 ? -12.711 8.089 17.729 1.00 84.00 191 HIS A C 1
ATOM 1473 O O . HIS A 1 191 ? -13.336 8.867 18.437 1.00 84.00 191 HIS A O 1
ATOM 1479 N N . LEU A 1 192 ? -13.317 7.153 16.991 1.00 84.62 192 LEU A N 1
ATOM 1480 C CA . LEU A 1 192 ? -14.773 6.991 16.947 1.00 84.62 192 LEU A CA 1
ATOM 1481 C C . LEU A 1 192 ? -15.356 6.554 18.295 1.00 84.62 192 LEU A C 1
ATOM 1483 O O . LEU A 1 192 ? -16.383 7.087 18.702 1.00 84.62 192 LEU A O 1
ATOM 1487 N N . LEU A 1 193 ? -14.712 5.620 18.999 1.00 83.81 193 LEU A N 1
ATOM 1488 C CA . LEU A 1 193 ? -15.185 5.144 20.304 1.00 83.81 193 LEU A CA 1
ATOM 1489 C C . LEU A 1 193 ? -15.175 6.249 21.362 1.00 83.81 193 LEU A C 1
ATOM 1491 O O . LEU A 1 193 ? -16.135 6.363 22.116 1.00 83.81 193 LEU A O 1
ATOM 1495 N N . ASN A 1 194 ? -14.152 7.105 21.362 1.00 76.94 194 ASN A N 1
ATOM 1496 C CA . ASN A 1 194 ? -14.066 8.248 22.275 1.00 76.94 194 ASN A CA 1
ATOM 1497 C C . ASN A 1 194 ? -15.139 9.326 22.025 1.00 76.94 194 ASN A C 1
ATOM 1499 O O . ASN A 1 194 ? -15.304 10.204 22.863 1.00 76.94 194 ASN A O 1
ATOM 1503 N N . HIS A 1 195 ? -15.840 9.292 20.885 1.00 68.19 195 HIS A N 1
ATOM 1504 C CA . HIS A 1 195 ? -16.996 10.162 20.612 1.00 68.19 195 HIS A CA 1
ATOM 1505 C C . HIS A 1 195 ? -18.346 9.469 20.848 1.00 68.19 195 HIS A C 1
ATOM 1507 O O . HIS A 1 195 ? -19.383 10.127 20.791 1.00 68.19 195 HIS A O 1
ATOM 1513 N N . LEU A 1 196 ? -18.354 8.148 21.050 1.00 57.56 196 LEU A N 1
ATOM 1514 C CA . LEU A 1 196 ? -19.562 7.344 21.274 1.00 57.56 196 LEU A CA 1
ATOM 1515 C C . LEU A 1 196 ? -19.811 7.036 22.760 1.00 57.56 196 LEU A C 1
ATOM 1517 O O . LEU A 1 196 ? -20.914 6.609 23.103 1.00 57.56 196 LEU A O 1
ATOM 1521 N N . LEU A 1 197 ? -18.800 7.237 23.607 1.00 48.25 197 LEU A N 1
ATOM 1522 C CA . LEU A 1 197 ? -18.824 7.086 25.065 1.00 48.25 197 LEU A CA 1
ATOM 1523 C C . LEU A 1 197 ? -18.714 8.459 25.734 1.00 48.25 197 LEU A C 1
ATOM 1525 O O . LEU A 1 197 ? -19.384 8.645 26.774 1.00 48.25 197 LEU A O 1
#

Sequence (197 aa):
MAFSPIVPPLAVKKVRYFGETIAVVVAETEQIAKRAAELIRAEFVQLPVVHSPSAALQPEAPLIHKDLGSYQRYGPVYPVPDTNIGNHVKIRKGDMQTGWATSEVVVEGSYAFNTSDHCAMEPRCSIVEVMPSGLIDIQTSTQDPFMIKCLFHLFFQVDQSKVVVHVQFVGGGFGGKGSTQLEYIAYLVMHLLNHLL

Solvent-accessible surface area (backbone atoms only — not comparable to full-atom values): 12843 Å² total; per-residue (Å²): 129,55,47,80,59,79,78,60,82,43,52,72,99,56,80,89,56,93,84,62,43,71,79,85,67,85,57,99,42,70,69,56,22,56,57,54,52,72,68,64,82,84,88,78,84,89,71,91,81,76,91,45,73,75,53,39,68,40,94,82,41,80,59,85,51,74,60,53,63,75,54,63,77,42,61,90,60,43,53,46,58,89,44,64,44,70,59,63,85,87,89,85,77,86,59,63,69,60,53,60,72,73,44,95,74,88,88,87,86,88,86,87,79,82,90,78,81,59,78,37,84,44,76,85,54,60,49,62,47,76,45,97,88,63,38,34,44,32,43,36,57,57,73,36,63,68,57,46,30,55,48,42,28,71,76,68,70,42,61,49,90,36,47,45,70,47,68,70,93,65,53,56,32,86,70,71,23,50,72,84,53,59,58,58,49,43,45,52,51,53,56,52,51,70,73,74,110